Protein AF-A0AAE3E1E8-F1 (afdb_monomer)

Solvent-accessible surface area (backbone atoms only — not comparable to full-atom values): 17204 Å² total; per-residue (Å²): 138,84,84,81,84,81,85,80,81,81,78,79,80,76,77,74,82,72,79,79,76,82,52,74,70,37,79,68,49,65,27,24,33,32,46,54,45,32,27,48,72,88,32,52,44,76,57,40,25,47,95,86,40,50,26,32,50,57,69,62,36,44,70,52,18,24,39,62,46,75,43,76,93,69,34,34,39,29,36,21,80,78,54,67,52,54,89,85,62,72,58,83,75,81,75,45,57,70,52,63,83,67,50,52,26,26,38,66,83,65,45,41,24,37,43,43,36,81,49,75,67,44,27,58,86,90,45,47,27,30,47,49,63,69,50,17,40,38,77,53,90,81,33,84,33,39,91,76,63,19,6,71,55,39,14,24,66,51,74,40,79,89,79,31,32,40,38,35,40,67,58,75,68,50,94,36,41,34,69,57,42,52,51,46,47,53,63,40,62,57,98,72,85,56,94,41,48,43,37,38,66,78,46,76,42,84,23,72,102,50,28,29,43,36,35,30,41,27,44,42,95,89,47,68,28,40,43,46,31,45,29,25,56,47,24,29,70,29,53,40,52,58,47,39,42,70,74,67,33,41,45,98,77,48,30,60,43,49,46,43,100,87,76,18,74,41,71,41,97,83,38,54,32,39,35,33,30,52,57,72,64,92,86,60,95,68,90,56,91,69,77,42,37,34,33,34,34,68,70,56,62,48,75,44,78,101

Nearest PDB structures (foldseek):
  4id2-assembly1_A  TM=3.381E-01  e=1.144E+00  Bacteroides ovatus ATCC 8483
  3qc2-assembly2_B  TM=2.853E-01  e=6.890E-01  Bacteroides ovatus ATCC 8483
  3taw-assembly1_A  TM=2.625E-01  e=6.890E-01  Parabacteroides distasonis ATCC 8503
  3f7f-assembly1_A  TM=2.022E-01  e=9.662E-01  Saccharomyces cerevisiae

Secondary structure (DSSP, 8-state):
--------------------PPPTTSEEEEEE--SPEEEETTEEE-EEEETTEEEEEGGGGGGGTEEEEEEGGGTEEEEEE-SPPPTT---------S-SEEEEEE----EEEETTEEE--EESSS-EEEEHHHHT----TT-TTGGGT--TTSEEEEEETTTTEEEEEE-S--SS-HHHHHHHHHH---TT--TT--EEEEEEEEETTTEEEEEEEEEETTEEEEEEEEE-TTS-EEETHHHHHHTT-B-TTS-B-BS-TTTSEEE-TTSSEEEEEBPPPTT-----TTTTEEEEETTT--EEE-

Mean predicted aligned error: 9.76 Å

Foldseek 3Di:
DDDDDDDDPDPPPPPPPPPPDADFFAFDFFKWAALAFEAEANATFDWIDDPNFTKGFLVVCVQAQWDWDADPVLQEIFTERHDGHDPPDHDDDDRDDTGDTPATWTDDPHWYDQLQHTFDWTHGPNTTIGGLQLLAPLPDPPAPLVVVNGGVNQKHWDADPVSNYIYIYHDPASQDFQVRLLVCQCVDDDPPPDPFWHKHFPDWAQFPQQGIWTWIWTGHPVGTAIWIWRAGRNGDIGTLLSVCVSVVQADPVNHGQWPDPPPAWDQDPNSQKIKGFGDDPPPDPDPPPQFTIWIQGSRRRDIDRD

Structure (mmCIF, N/CA/C/O backbone):
data_AF-A0AAE3E1E8-F1
#
_entry.id   AF-A0AAE3E1E8-F1
#
loop_
_atom_site.group_PDB
_atom_site.id
_atom_site.type_symbol
_atom_site.label_atom_id
_atom_site.label_alt_id
_atom_site.label_comp_id
_atom_site.label_asym_id
_atom_site.label_entity_id
_atom_site.label_seq_id
_atom_site.pdbx_PDB_ins_code
_atom_site.Cartn_x
_atom_site.Cartn_y
_atom_site.Cartn_z
_atom_site.occupancy
_atom_site.B_iso_or_equiv
_atom_site.auth_seq_id
_atom_site.auth_comp_id
_atom_site.auth_asym_id
_atom_site.auth_atom_id
_atom_site.pdbx_PDB_model_num
ATOM 1 N N . MET A 1 1 ? 53.436 -3.669 66.842 1.00 37.88 1 MET A N 1
ATOM 2 C CA . MET A 1 1 ? 52.127 -3.312 66.250 1.00 37.88 1 MET A CA 1
ATOM 3 C C . MET A 1 1 ? 52.033 -3.969 64.881 1.00 37.88 1 MET A C 1
ATOM 5 O O . MET A 1 1 ? 52.872 -3.683 64.043 1.00 37.88 1 MET A O 1
ATOM 9 N N . LYS A 1 2 ? 51.113 -4.923 64.688 1.00 34.19 2 LYS A N 1
ATOM 10 C CA . LYS A 1 2 ? 50.897 -5.614 63.405 1.00 34.19 2 LYS A CA 1
ATOM 11 C C . LYS A 1 2 ? 49.623 -5.051 62.776 1.00 34.19 2 LYS A C 1
ATOM 13 O O . LYS A 1 2 ? 48.532 -5.331 63.266 1.00 34.19 2 LYS A O 1
ATOM 18 N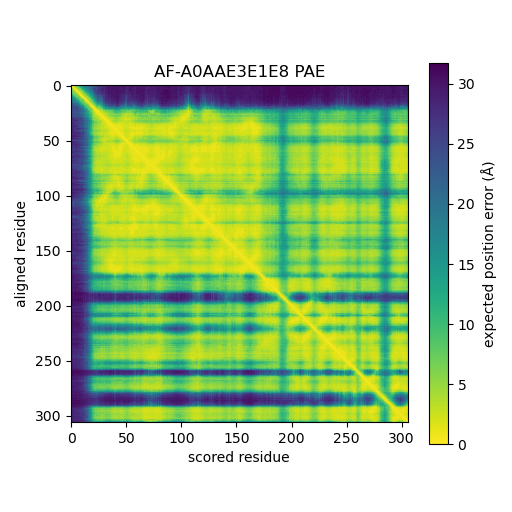 N . THR A 1 3 ? 49.770 -4.221 61.752 1.00 37.91 3 THR A N 1
ATOM 19 C CA . THR A 1 3 ? 48.653 -3.600 61.031 1.00 37.91 3 THR A CA 1
ATOM 20 C C . THR A 1 3 ? 48.016 -4.646 60.117 1.00 37.91 3 THR A C 1
ATOM 22 O O . THR A 1 3 ? 48.669 -5.158 59.211 1.00 37.91 3 THR A O 1
ATOM 25 N N . LYS A 1 4 ? 46.761 -5.017 60.390 1.00 38.38 4 LYS A N 1
ATOM 26 C CA . LYS A 1 4 ? 45.967 -5.908 59.535 1.00 38.38 4 LYS A CA 1
ATOM 27 C C . LYS A 1 4 ? 45.452 -5.099 58.341 1.00 38.38 4 LYS A C 1
ATOM 29 O O . LYS A 1 4 ? 44.733 -4.126 58.538 1.00 38.38 4 LYS A O 1
ATOM 34 N N . ILE A 1 5 ? 45.824 -5.500 57.128 1.00 45.28 5 ILE A N 1
ATOM 35 C CA . ILE A 1 5 ? 45.255 -4.970 55.885 1.00 45.28 5 ILE A CA 1
ATOM 36 C C . ILE A 1 5 ? 43.896 -5.647 55.682 1.00 45.28 5 ILE A C 1
ATOM 38 O O . ILE A 1 5 ? 43.815 -6.869 55.584 1.00 45.28 5 ILE A O 1
ATOM 42 N N . PHE A 1 6 ? 42.832 -4.847 55.679 1.00 39.03 6 PHE A N 1
ATOM 43 C CA . PHE A 1 6 ? 41.467 -5.272 55.383 1.00 39.03 6 PHE A CA 1
ATOM 44 C C . PHE A 1 6 ? 41.263 -5.135 53.868 1.00 39.03 6 PHE A C 1
ATOM 46 O O . PHE A 1 6 ? 41.284 -4.024 53.344 1.00 39.03 6 PHE A O 1
ATOM 53 N N . ILE A 1 7 ? 41.120 -6.252 53.152 1.00 42.66 7 ILE A N 1
ATOM 54 C CA . ILE A 1 7 ? 40.746 -6.249 51.732 1.00 42.66 7 ILE A CA 1
ATOM 55 C C . ILE A 1 7 ? 39.217 -6.220 51.677 1.00 42.66 7 ILE A C 1
ATOM 57 O O . ILE A 1 7 ? 38.562 -7.194 52.039 1.00 42.66 7 ILE A O 1
ATOM 61 N N . ILE A 1 8 ? 38.653 -5.090 51.255 1.00 47.19 8 ILE A N 1
ATOM 62 C CA . ILE A 1 8 ? 37.231 -4.961 50.929 1.00 47.19 8 ILE A CA 1
ATOM 63 C C . ILE A 1 8 ? 37.068 -5.405 49.473 1.00 47.19 8 ILE A C 1
ATOM 65 O O . ILE A 1 8 ? 37.535 -4.729 48.559 1.00 47.19 8 ILE A O 1
ATOM 69 N N . ILE A 1 9 ? 36.430 -6.556 49.257 1.00 50.56 9 ILE A N 1
ATOM 70 C CA . ILE A 1 9 ? 36.015 -7.014 47.927 1.00 50.56 9 ILE A CA 1
ATOM 71 C C . ILE A 1 9 ? 34.730 -6.257 47.575 1.00 50.56 9 ILE A C 1
ATOM 73 O O . ILE A 1 9 ? 33.653 -6.571 48.079 1.00 50.56 9 ILE A O 1
ATOM 77 N N . ILE A 1 10 ? 34.851 -5.229 46.734 1.00 51.03 10 ILE A N 1
ATOM 78 C CA . ILE A 1 10 ? 33.709 -4.574 46.088 1.00 51.03 10 ILE A CA 1
ATOM 79 C C . ILE A 1 10 ? 33.200 -5.530 45.005 1.00 51.03 10 ILE A C 1
ATOM 81 O O . ILE A 1 10 ? 33.799 -5.673 43.942 1.00 51.03 10 ILE A O 1
ATOM 85 N N . SER A 1 11 ? 32.107 -6.227 45.307 1.00 50.66 11 SER A N 1
ATOM 86 C CA . SER A 1 11 ? 31.339 -7.004 44.336 1.00 50.66 11 SER A CA 1
ATOM 87 C C . SER A 1 11 ? 30.543 -6.041 43.453 1.00 50.66 11 SER A C 1
ATOM 89 O O . SER A 1 11 ? 29.457 -5.606 43.834 1.00 50.66 11 SER A O 1
ATOM 91 N N . CYS A 1 12 ? 31.075 -5.697 42.278 1.00 47.41 12 CYS A N 1
ATOM 92 C CA . CYS A 1 12 ? 30.319 -5.016 41.228 1.00 47.41 12 CYS A CA 1
ATOM 93 C C . CYS A 1 12 ? 29.190 -5.935 40.731 1.00 47.41 12 CYS A C 1
ATOM 95 O O . CYS A 1 12 ? 29.427 -6.853 39.949 1.00 47.41 12 CYS A O 1
ATOM 97 N N . PHE A 1 13 ? 27.958 -5.682 41.177 1.00 47.47 13 PHE A N 1
ATOM 98 C CA . PHE A 1 13 ? 26.750 -6.179 40.519 1.00 47.47 13 PHE A CA 1
ATOM 99 C C . PHE A 1 13 ? 26.631 -5.468 39.165 1.00 47.47 13 PHE A C 1
ATOM 101 O O . PHE A 1 13 ? 26.032 -4.400 39.051 1.00 47.47 13 PHE A O 1
ATOM 108 N N . CYS A 1 14 ? 27.247 -6.034 38.129 1.00 45.81 14 CYS A N 1
ATOM 109 C CA . CYS A 1 14 ? 26.921 -5.675 36.758 1.00 45.81 14 CYS A CA 1
ATOM 110 C C . CYS A 1 14 ? 25.501 -6.187 36.498 1.00 45.81 14 CYS A C 1
ATOM 112 O O . CYS A 1 14 ? 25.306 -7.377 36.259 1.00 45.81 14 CYS A O 1
ATOM 114 N N . ILE A 1 15 ? 24.504 -5.307 36.583 1.00 53.44 15 ILE A N 1
ATOM 115 C CA . ILE A 1 15 ? 23.173 -5.580 36.041 1.00 53.44 15 ILE A CA 1
ATOM 116 C C . ILE A 1 15 ? 23.354 -5.553 34.526 1.00 53.44 15 ILE A C 1
ATOM 118 O O . ILE A 1 15 ? 23.463 -4.492 33.913 1.00 53.44 15 ILE A O 1
ATOM 122 N N . TRP A 1 16 ? 23.505 -6.733 33.932 1.00 44.19 16 TRP A N 1
ATOM 123 C CA . TRP A 1 16 ? 23.464 -6.878 32.488 1.00 44.19 16 TRP A CA 1
ATOM 124 C C . TRP A 1 16 ? 22.021 -6.579 32.090 1.00 44.19 16 TRP A C 1
ATOM 126 O O . TRP A 1 16 ? 21.126 -7.372 32.374 1.00 44.19 16 TRP A O 1
ATOM 136 N N . ASN A 1 17 ? 21.786 -5.414 31.486 1.00 49.12 17 ASN A N 1
ATOM 137 C CA . ASN A 1 17 ? 20.554 -5.165 30.749 1.00 49.12 17 ASN A CA 1
ATOM 138 C C . ASN A 1 17 ? 20.557 -6.118 29.551 1.00 49.12 17 ASN A C 1
ATOM 140 O O . ASN A 1 17 ? 21.064 -5.788 28.481 1.00 49.12 17 ASN A O 1
ATOM 144 N N . LEU A 1 18 ? 20.064 -7.337 29.755 1.00 47.94 18 LEU A N 1
ATOM 145 C CA . LEU A 1 18 ? 19.651 -8.185 28.653 1.00 47.94 18 LEU A CA 1
ATOM 146 C C . LEU A 1 18 ? 18.400 -7.519 28.088 1.00 47.94 18 LEU A C 1
ATOM 148 O O . LEU A 1 18 ? 17.345 -7.555 28.715 1.00 47.94 18 LEU A O 1
ATOM 152 N N . ALA A 1 19 ? 18.543 -6.850 26.946 1.00 54.78 19 ALA A N 1
ATOM 153 C CA . ALA A 1 19 ? 17.393 -6.465 26.149 1.00 54.78 19 ALA A CA 1
ATOM 154 C C . ALA A 1 19 ? 16.652 -7.760 25.795 1.00 54.78 19 ALA A C 1
ATOM 156 O O . ALA A 1 19 ? 17.154 -8.584 25.030 1.00 54.78 19 ALA A O 1
ATOM 157 N N . VAL A 1 20 ? 15.509 -7.983 26.439 1.00 55.66 20 VAL A N 1
ATOM 158 C CA . VAL A 1 20 ? 14.580 -9.032 26.036 1.00 55.66 20 VAL A CA 1
ATOM 159 C C . VAL A 1 20 ? 13.900 -8.495 24.788 1.00 55.66 20 VAL A C 1
ATOM 161 O O . VAL A 1 20 ? 13.120 -7.552 24.865 1.00 55.66 20 VAL A O 1
ATOM 164 N N . TYR A 1 21 ? 14.278 -9.039 23.636 1.00 66.56 21 TYR A N 1
ATOM 165 C CA . TYR A 1 21 ? 13.569 -8.780 22.393 1.00 66.56 21 TYR A CA 1
ATOM 166 C C . TYR A 1 21 ? 12.251 -9.552 22.437 1.00 66.56 21 TYR A C 1
ATOM 168 O O . TYR A 1 21 ? 12.250 -10.740 22.770 1.00 66.56 21 TYR A O 1
ATOM 176 N N . ALA A 1 22 ? 11.149 -8.864 22.154 1.00 75.62 22 ALA A N 1
ATOM 177 C CA . ALA A 1 22 ? 9.850 -9.500 22.019 1.00 75.62 22 ALA A CA 1
ATOM 178 C C . ALA A 1 22 ? 9.839 -10.374 20.755 1.00 75.62 22 ALA A C 1
ATOM 180 O O . ALA A 1 22 ? 10.456 -10.030 19.742 1.00 75.62 22 ALA A O 1
ATOM 181 N N . ASN A 1 23 ? 9.206 -11.539 20.840 1.00 83.12 23 ASN A N 1
ATOM 182 C CA . ASN A 1 23 ? 9.063 -12.455 19.716 1.00 83.12 23 ASN A CA 1
ATOM 183 C C . ASN A 1 23 ? 7.772 -12.155 18.956 1.00 83.12 23 ASN A C 1
ATOM 185 O O . ASN A 1 23 ? 6.805 -11.653 19.523 1.00 83.12 23 ASN A O 1
ATOM 189 N N . ASN A 1 24 ? 7.727 -12.549 17.683 1.00 81.75 24 ASN A N 1
ATOM 190 C CA . ASN A 1 24 ? 6.497 -12.489 16.896 1.00 81.75 24 ASN A CA 1
ATOM 191 C C . ASN A 1 24 ? 5.343 -13.179 17.639 1.00 81.75 24 ASN A C 1
ATOM 193 O O . ASN A 1 24 ? 5.467 -14.330 18.065 1.00 81.75 24 ASN A O 1
ATOM 197 N N . GLY A 1 25 ? 4.213 -12.483 17.745 1.00 80.81 25 GLY A N 1
ATOM 198 C CA . GLY A 1 25 ? 3.021 -12.948 18.450 1.00 80.81 25 GLY A CA 1
ATOM 199 C C . GLY A 1 25 ? 2.965 -12.592 19.937 1.00 80.81 25 GLY A C 1
ATOM 200 O O . GLY A 1 25 ? 1.926 -12.833 20.553 1.00 80.81 25 GLY A O 1
ATOM 201 N N . ASP A 1 26 ? 4.013 -12.001 20.516 1.00 88.50 26 ASP A N 1
ATOM 202 C CA . ASP A 1 26 ? 3.938 -11.428 21.863 1.00 88.50 26 ASP A CA 1
ATOM 203 C C . ASP A 1 26 ? 3.002 -10.213 21.862 1.00 88.50 26 ASP A C 1
ATOM 205 O O . ASP A 1 26 ? 2.939 -9.469 20.885 1.00 88.50 26 ASP A O 1
ATOM 209 N N . ILE A 1 27 ? 2.255 -10.009 22.953 1.00 88.81 27 ILE A N 1
ATOM 210 C CA . ILE A 1 27 ? 1.402 -8.821 23.105 1.00 88.81 27 ILE A CA 1
ATOM 211 C C . ILE A 1 27 ? 2.297 -7.581 23.123 1.00 88.81 27 ILE A C 1
ATOM 213 O O . ILE A 1 27 ? 3.182 -7.479 23.974 1.00 88.81 27 ILE A O 1
ATOM 217 N N . SER A 1 28 ? 2.018 -6.643 22.220 1.00 88.88 28 SER A N 1
ATOM 218 C CA . SER A 1 28 ? 2.732 -5.371 22.120 1.00 88.88 28 SER A CA 1
ATOM 219 C C . SER A 1 28 ? 1.977 -4.265 22.861 1.00 88.88 28 SER A C 1
ATOM 221 O O . SER A 1 28 ? 2.502 -3.684 23.811 1.00 88.88 28 SER A O 1
ATOM 223 N N . SER A 1 29 ? 0.702 -4.038 22.517 1.00 89.12 29 SER A N 1
ATOM 224 C CA . SER A 1 29 ? -0.127 -2.974 23.104 1.00 89.12 29 SER A CA 1
ATOM 225 C C . SER A 1 29 ? -1.583 -3.396 23.352 1.00 89.12 29 SER A C 1
ATOM 227 O O . SER A 1 29 ? -2.023 -4.477 22.961 1.00 89.12 29 SER A O 1
ATOM 229 N N . THR A 1 30 ? -2.352 -2.551 24.048 1.00 89.12 30 THR A N 1
ATOM 230 C CA . THR A 1 30 ? -3.793 -2.757 24.301 1.00 89.12 30 THR A CA 1
ATOM 231 C C . THR A 1 30 ? -4.623 -1.838 23.413 1.00 89.12 30 THR A C 1
ATOM 233 O O . THR A 1 30 ? -4.365 -0.638 23.364 1.00 89.12 30 THR A O 1
ATOM 236 N N . LEU A 1 31 ? -5.644 -2.390 22.761 1.00 88.69 31 LEU A N 1
ATOM 237 C CA . LEU A 1 31 ? -6.632 -1.634 21.996 1.00 88.69 31 LEU A CA 1
ATOM 238 C C . LEU A 1 31 ? -7.846 -1.313 22.853 1.00 88.69 31 LEU A C 1
ATOM 240 O O . LEU A 1 31 ? -8.309 -2.144 23.641 1.00 88.69 31 LEU A O 1
ATOM 244 N N . TYR A 1 32 ? -8.403 -0.128 22.642 1.00 89.06 32 TYR A N 1
ATOM 245 C CA . TYR A 1 32 ? -9.565 0.366 23.363 1.00 89.06 32 TYR A CA 1
ATOM 246 C C . TYR A 1 32 ? -10.737 0.628 22.424 1.00 89.06 32 TYR A C 1
ATOM 248 O O . TYR A 1 32 ? -10.555 1.010 21.263 1.00 89.06 32 TYR A O 1
ATOM 256 N N . ASN A 1 33 ? -11.951 0.462 22.950 1.00 86.00 33 ASN A N 1
ATOM 257 C CA . ASN A 1 33 ? -13.142 0.915 22.245 1.00 86.00 33 ASN A CA 1
ATOM 258 C C . ASN A 1 33 ? -13.131 2.443 22.152 1.00 86.00 33 ASN A C 1
ATOM 260 O O . ASN A 1 33 ? -12.655 3.145 23.054 1.00 86.00 33 ASN A O 1
ATOM 264 N N . THR A 1 34 ? -13.698 2.948 21.066 1.00 89.88 34 THR A N 1
ATOM 265 C CA . THR A 1 34 ? -13.850 4.377 20.819 1.00 89.88 34 THR A CA 1
ATOM 266 C C . THR A 1 34 ? -15.322 4.740 20.698 1.00 89.88 34 THR A C 1
ATOM 268 O O . THR A 1 34 ? -16.154 3.919 20.312 1.00 89.88 34 THR A O 1
ATOM 271 N N . ASP A 1 35 ? -15.643 5.985 21.025 1.00 92.12 35 ASP A N 1
ATOM 272 C CA . ASP A 1 35 ? -16.914 6.604 20.663 1.00 92.12 35 ASP A CA 1
ATOM 273 C C . ASP A 1 35 ? -16.841 7.334 19.315 1.00 92.12 35 ASP A C 1
ATOM 275 O O . ASP A 1 35 ? -17.845 7.899 18.893 1.00 92.12 35 ASP A O 1
ATOM 279 N N . ILE A 1 36 ? -15.687 7.335 18.641 1.00 94.50 36 ILE A N 1
ATOM 280 C CA . ILE A 1 36 ? -15.491 7.951 17.325 1.00 94.50 36 ILE A CA 1
ATOM 281 C C . ILE A 1 36 ? -16.008 7.007 16.236 1.00 9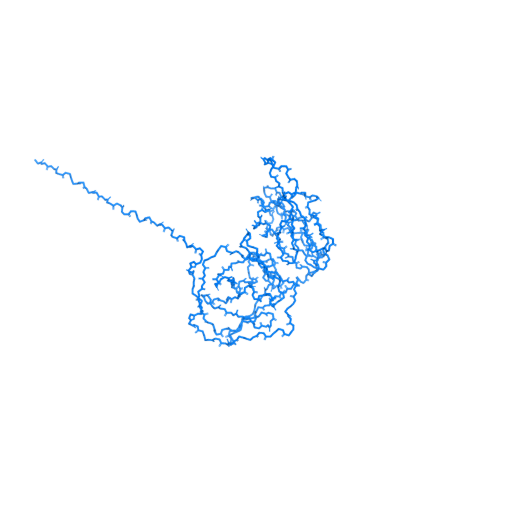4.50 36 ILE A C 1
ATOM 283 O O . ILE A 1 36 ? -15.647 5.832 16.209 1.00 94.50 36 ILE A O 1
ATOM 287 N N . ILE A 1 37 ? -16.820 7.527 15.313 1.00 96.19 37 ILE A N 1
ATOM 288 C CA . ILE A 1 37 ? -17.174 6.810 14.080 1.00 96.19 37 ILE A CA 1
ATOM 289 C C . ILE A 1 37 ? -16.184 7.197 12.986 1.00 96.19 37 ILE A C 1
ATOM 291 O O . ILE A 1 37 ? -16.009 8.385 12.708 1.00 96.19 37 ILE A O 1
ATOM 295 N N . THR A 1 38 ? -15.582 6.205 12.336 1.00 96.62 38 THR A N 1
ATOM 296 C CA . THR A 1 38 ? -14.664 6.430 11.218 1.00 96.62 38 THR A CA 1
ATOM 297 C C . THR A 1 38 ? -15.365 6.151 9.892 1.00 96.62 38 THR A C 1
ATOM 299 O O . THR A 1 38 ? -16.027 5.128 9.724 1.00 96.62 38 THR A O 1
ATOM 302 N N . TYR A 1 39 ? -15.210 7.060 8.935 1.00 97.81 39 TYR A N 1
ATOM 303 C CA . TYR A 1 39 ? -15.623 6.886 7.548 1.00 97.81 39 TYR A CA 1
ATOM 304 C C . TYR A 1 39 ? -14.390 6.865 6.653 1.00 97.81 39 TYR A C 1
ATOM 306 O O . TYR A 1 39 ? -13.473 7.659 6.844 1.00 97.81 39 TYR A O 1
ATOM 314 N N . PHE A 1 40 ? -14.396 5.986 5.661 1.00 97.88 40 PHE A N 1
ATOM 315 C CA . PHE A 1 40 ? -13.421 5.927 4.585 1.00 97.88 40 PHE A CA 1
ATOM 316 C C . PHE A 1 40 ? -14.177 6.047 3.261 1.00 97.88 40 PHE A C 1
ATOM 318 O O . PHE A 1 40 ? -15.118 5.290 3.014 1.00 97.88 40 PHE A O 1
ATOM 325 N N . ASP A 1 41 ? -13.834 7.043 2.445 1.00 96.50 41 ASP A N 1
ATOM 326 C CA . ASP A 1 41 ? -14.519 7.360 1.180 1.00 96.50 41 ASP A CA 1
ATOM 327 C C . ASP A 1 41 ? -16.053 7.460 1.333 1.00 96.50 41 ASP A C 1
ATOM 329 O O . ASP A 1 41 ? -16.839 6.990 0.511 1.00 96.50 41 ASP A O 1
ATOM 333 N N . GLY A 1 42 ? -16.502 8.061 2.440 1.00 96.19 42 GLY A N 1
ATOM 334 C CA . GLY A 1 42 ? -17.923 8.278 2.735 1.00 96.19 42 GLY A CA 1
ATOM 335 C C . GLY A 1 42 ? -18.698 7.043 3.219 1.00 96.19 42 GLY A C 1
ATOM 336 O O . GLY A 1 42 ? -19.900 7.151 3.470 1.00 96.19 42 GLY A O 1
ATOM 337 N N . LYS A 1 43 ? -18.050 5.886 3.398 1.00 97.75 43 LYS A N 1
ATOM 338 C CA . LYS A 1 43 ? -18.644 4.662 3.971 1.00 97.75 43 LYS A CA 1
ATOM 339 C C . LYS A 1 43 ? -18.007 4.353 5.331 1.00 97.75 43 LYS A C 1
ATOM 341 O O . LYS A 1 43 ? -16.836 4.647 5.531 1.00 97.75 43 LYS A O 1
ATOM 346 N N . GLN A 1 44 ? -18.759 3.805 6.290 1.00 98.06 44 GLN A N 1
ATOM 347 C CA . GLN A 1 44 ? -18.203 3.542 7.627 1.00 98.06 44 GLN A CA 1
ATOM 348 C C . GLN A 1 44 ? -17.160 2.428 7.593 1.00 98.06 44 GLN A C 1
ATOM 350 O O . GLN A 1 44 ? -17.454 1.363 7.072 1.00 98.06 44 GLN A O 1
ATOM 355 N N . ILE A 1 45 ? -16.013 2.629 8.233 1.00 97.19 45 ILE A N 1
ATOM 356 C CA . ILE A 1 45 ? -14.980 1.606 8.427 1.00 97.19 45 ILE A CA 1
ATOM 357 C C . ILE A 1 45 ? -14.792 1.342 9.921 1.00 97.19 45 ILE A C 1
ATOM 359 O O . ILE A 1 45 ? -14.921 2.255 10.740 1.00 97.19 45 ILE A O 1
ATOM 363 N N . GLU A 1 46 ? -14.501 0.094 10.285 1.00 92.62 46 GLU A N 1
ATOM 364 C CA . GLU A 1 46 ? -14.235 -0.252 11.679 1.00 92.62 46 GLU A CA 1
ATOM 365 C C . GLU A 1 46 ? -12.963 0.458 12.158 1.00 92.62 46 GLU A C 1
ATOM 367 O O . GLU A 1 46 ? -11.913 0.388 11.515 1.00 92.62 46 GLU A O 1
ATOM 372 N N . GLY A 1 47 ? -13.079 1.172 13.279 1.00 90.06 47 GLY A N 1
ATOM 373 C CA . GLY A 1 47 ? -11.990 1.927 13.883 1.00 90.06 47 GLY A CA 1
ATOM 374 C C . GLY A 1 47 ? -11.694 1.445 15.298 1.00 90.06 47 GLY A C 1
ATOM 375 O O . GLY A 1 47 ? -12.611 1.238 16.093 1.00 90.06 47 GLY A O 1
ATOM 376 N N . TYR A 1 48 ? -10.414 1.333 15.641 1.00 87.44 48 TYR A N 1
ATOM 377 C CA . TYR A 1 48 ? -9.953 0.977 16.988 1.00 87.44 48 TYR A CA 1
ATOM 378 C C . TYR A 1 48 ? -9.139 2.120 17.589 1.00 87.44 48 TYR A C 1
ATOM 380 O O . TYR A 1 48 ? -8.427 2.807 16.864 1.00 87.44 48 TYR A O 1
ATOM 388 N N . SER A 1 49 ? -9.198 2.328 18.905 1.00 89.62 49 SER A N 1
ATOM 389 C CA . SER A 1 49 ?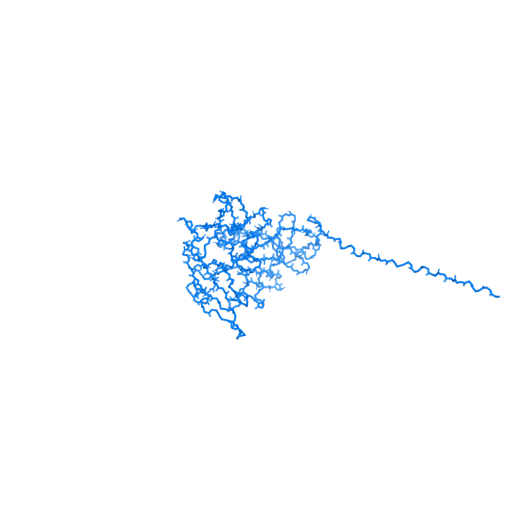 -8.336 3.317 19.558 1.00 89.62 49 SER A CA 1
ATOM 390 C C . SER A 1 49 ? -7.058 2.663 20.080 1.00 89.62 49 SER A C 1
ATOM 392 O O . SER A 1 49 ? -7.122 1.726 20.880 1.00 89.62 49 SER A O 1
ATOM 394 N N . LEU A 1 50 ? -5.903 3.182 19.668 1.00 89.00 50 LEU A N 1
ATOM 395 C CA . LEU A 1 50 ? -4.590 2.830 20.209 1.00 89.00 50 LEU A CA 1
ATOM 396 C C . LEU A 1 50 ? -3.890 4.104 20.681 1.00 89.00 50 LEU A C 1
ATOM 398 O O . LEU A 1 50 ? -3.552 4.968 19.874 1.00 89.00 50 LEU A O 1
ATOM 402 N N . ASP A 1 51 ? -3.705 4.246 21.993 1.00 83.44 51 ASP A N 1
ATOM 403 C CA . ASP A 1 51 ? -3.120 5.446 22.613 1.00 83.44 51 ASP A CA 1
ATOM 404 C C . ASP A 1 51 ? -3.780 6.765 22.164 1.00 83.44 51 ASP A C 1
ATOM 406 O O . ASP A 1 51 ? -3.126 7.792 21.990 1.00 83.44 51 ASP A O 1
ATOM 410 N N . GLY A 1 52 ? -5.100 6.738 21.951 1.00 82.75 52 GLY A N 1
ATOM 411 C CA . GLY A 1 52 ? -5.870 7.900 21.503 1.00 82.75 52 GLY A CA 1
ATOM 412 C C . GLY A 1 52 ? -5.778 8.200 20.003 1.00 82.75 52 GLY A C 1
ATOM 413 O O . GLY A 1 52 ? -6.383 9.175 19.567 1.00 82.75 52 GLY A O 1
ATOM 414 N N . ARG A 1 53 ? -5.078 7.372 19.221 1.00 87.88 53 ARG A N 1
ATOM 415 C CA . ARG A 1 53 ? -5.044 7.426 17.751 1.00 87.88 53 ARG A CA 1
ATOM 416 C C . ARG A 1 53 ? -6.025 6.421 17.157 1.00 87.88 53 ARG A C 1
ATOM 418 O O . ARG A 1 53 ? -6.222 5.346 17.735 1.00 87.88 53 ARG A O 1
ATOM 425 N N . MET A 1 54 ? -6.640 6.762 16.028 1.00 93.31 54 MET A N 1
ATOM 426 C CA . MET A 1 54 ? -7.617 5.899 15.372 1.00 93.31 54 MET A CA 1
ATOM 427 C C . MET A 1 54 ? -6.935 4.961 14.384 1.00 93.31 54 MET A C 1
ATOM 429 O O . MET A 1 54 ? -6.342 5.380 13.401 1.00 93.31 54 MET A O 1
ATOM 433 N N . MET A 1 55 ? -7.046 3.663 14.628 1.00 93.75 55 MET A N 1
ATOM 434 C CA . MET A 1 55 ? -6.513 2.611 13.773 1.00 93.75 55 MET A CA 1
ATOM 435 C C . MET A 1 55 ? -7.602 2.087 12.837 1.00 93.75 55 MET A C 1
ATOM 437 O O . MET A 1 55 ? -8.724 1.857 13.288 1.00 93.75 55 MET A O 1
ATOM 441 N N . ILE A 1 56 ? -7.260 1.824 11.577 1.00 96.25 56 ILE A N 1
ATOM 442 C CA . ILE A 1 56 ? -8.107 1.097 10.615 1.00 96.25 56 ILE A CA 1
ATOM 443 C C . ILE A 1 56 ? -7.373 -0.138 10.102 1.00 96.25 56 ILE A C 1
ATOM 445 O O . ILE A 1 56 ? -6.145 -0.133 9.997 1.00 96.25 56 ILE A O 1
ATOM 449 N N . CYS A 1 57 ? -8.112 -1.198 9.776 1.00 96.75 57 CYS A N 1
ATOM 450 C CA . CYS A 1 57 ? -7.520 -2.409 9.216 1.00 96.75 57 CYS A CA 1
ATOM 451 C C . CYS A 1 57 ? -7.247 -2.240 7.720 1.00 96.75 57 CYS A C 1
ATOM 453 O O . CYS A 1 57 ? -8.144 -1.926 6.938 1.00 96.75 57 CYS A O 1
ATOM 455 N N . LEU A 1 58 ? -5.997 -2.470 7.323 1.00 98.25 58 LEU A N 1
ATOM 456 C CA . LEU A 1 58 ? -5.553 -2.307 5.943 1.00 98.25 58 LEU A CA 1
ATOM 457 C C . LEU A 1 58 ? -6.222 -3.319 5.008 1.00 98.25 58 LEU A C 1
ATOM 459 O O . LEU A 1 58 ? -6.536 -2.994 3.866 1.00 98.25 58 LEU A O 1
ATOM 463 N N . GLU A 1 59 ? -6.501 -4.528 5.489 1.00 98.06 59 GLU A N 1
ATOM 464 C CA . GLU A 1 59 ? -7.172 -5.561 4.706 1.00 98.06 59 GLU A CA 1
ATOM 465 C C . GLU A 1 59 ? -8.641 -5.233 4.403 1.00 98.06 59 GLU A C 1
ATOM 467 O O . GLU A 1 59 ? -9.164 -5.686 3.382 1.00 98.06 59 GLU A O 1
ATOM 472 N N . ASP A 1 60 ? -9.301 -4.417 5.235 1.00 97.88 60 ASP A N 1
ATOM 473 C CA . ASP A 1 60 ? -10.680 -3.978 4.976 1.00 97.88 60 ASP A CA 1
ATOM 474 C C . ASP A 1 60 ? -10.770 -3.016 3.791 1.00 97.88 60 ASP A C 1
ATOM 476 O O . ASP A 1 60 ? -11.814 -2.974 3.132 1.00 97.88 60 ASP A O 1
ATOM 480 N N . LEU A 1 61 ? -9.673 -2.323 3.451 1.00 98.00 61 LEU A N 1
ATOM 481 C CA . LEU A 1 61 ? -9.599 -1.407 2.307 1.00 98.00 61 LEU A CA 1
ATOM 482 C C . LEU A 1 61 ? -9.900 -2.098 0.973 1.00 98.00 61 LEU A C 1
ATOM 484 O O . LEU A 1 61 ? -10.301 -1.432 0.020 1.00 98.00 61 LEU A O 1
ATOM 488 N N . LYS A 1 62 ? -9.836 -3.436 0.919 1.00 96.81 62 LYS A N 1
ATOM 489 C CA . LYS A 1 62 ? -10.290 -4.221 -0.235 1.00 96.81 62 LYS A CA 1
ATOM 490 C C . LYS A 1 62 ? -11.725 -3.890 -0.663 1.00 96.81 62 LYS A C 1
ATOM 492 O O . LYS A 1 62 ? -12.041 -3.929 -1.848 1.00 96.81 62 LYS A O 1
ATOM 497 N N . ASN A 1 63 ? -12.592 -3.542 0.287 1.00 97.06 63 ASN A N 1
ATOM 498 C CA . ASN A 1 63 ? -13.980 -3.161 0.006 1.00 97.06 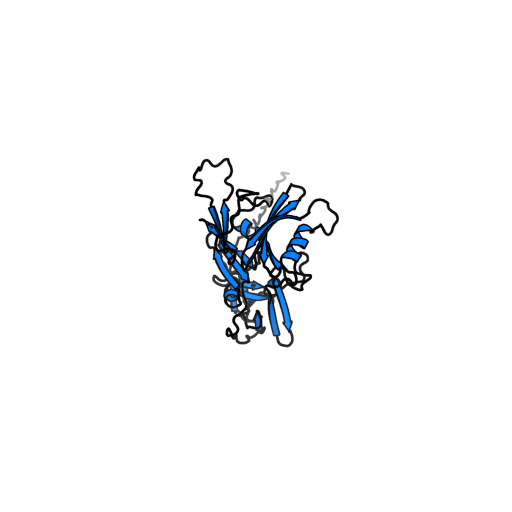63 ASN A CA 1
ATOM 499 C C . ASN A 1 63 ? -14.143 -1.675 -0.375 1.00 97.06 63 ASN A C 1
ATOM 501 O O . ASN A 1 63 ? -15.243 -1.255 -0.720 1.00 97.06 63 ASN A O 1
ATOM 505 N N . TYR A 1 64 ? -13.062 -0.889 -0.340 1.00 97.19 64 TYR A N 1
ATOM 506 C CA . TYR A 1 64 ? -13.032 0.562 -0.579 1.00 97.19 64 TYR A CA 1
ATOM 507 C C . TYR A 1 64 ? -12.270 0.925 -1.867 1.00 97.19 64 TYR A C 1
ATOM 509 O O . TYR A 1 64 ? -11.737 2.025 -2.011 1.00 97.19 64 TYR A O 1
ATOM 517 N N . GLY A 1 65 ? -12.204 -0.008 -2.822 1.00 94.38 65 GLY A N 1
ATOM 518 C CA . GLY A 1 65 ? -11.541 0.213 -4.112 1.00 94.38 65 GLY A CA 1
ATOM 519 C C . GLY A 1 65 ? -10.015 0.082 -4.062 1.00 94.38 65 GLY A C 1
ATOM 520 O O . GLY A 1 65 ? -9.314 0.729 -4.839 1.00 94.38 65 GLY A O 1
ATOM 521 N N . TYR A 1 66 ? -9.502 -0.724 -3.127 1.00 96.12 66 TYR A N 1
ATOM 522 C CA . TYR A 1 66 ? -8.095 -1.113 -3.095 1.00 96.12 66 TYR A CA 1
ATOM 523 C C . TYR A 1 66 ? -7.921 -2.573 -3.508 1.00 96.12 66 TYR A C 1
ATOM 525 O O . TYR A 1 66 ? -8.654 -3.460 -3.065 1.00 96.12 66 TYR A O 1
ATOM 533 N N . THR A 1 67 ? -6.851 -2.850 -4.242 1.00 95.50 67 THR A N 1
ATOM 534 C CA . THR A 1 67 ? -6.266 -4.185 -4.299 1.00 95.50 67 THR A CA 1
ATOM 535 C C . THR A 1 67 ? -5.426 -4.407 -3.041 1.00 95.50 67 THR A C 1
ATOM 537 O O . THR A 1 67 ? -4.495 -3.655 -2.756 1.00 95.50 67 THR A O 1
ATOM 540 N N . VAL A 1 68 ? -5.772 -5.449 -2.281 1.00 97.62 68 VAL A N 1
ATOM 541 C CA . VAL A 1 68 ? -5.070 -5.886 -1.066 1.00 97.62 68 VAL A CA 1
ATOM 542 C C . VAL A 1 68 ? -4.531 -7.287 -1.308 1.00 97.62 68 VAL A C 1
ATOM 544 O O . VAL A 1 68 ? -5.312 -8.236 -1.442 1.00 97.62 68 VAL A O 1
ATOM 547 N N . GLU A 1 69 ? -3.210 -7.426 -1.329 1.00 97.25 69 GLU A N 1
ATOM 548 C CA . GLU A 1 69 ? -2.541 -8.706 -1.551 1.00 97.25 69 GLU A CA 1
ATOM 549 C C . GLU A 1 69 ? -1.381 -8.917 -0.578 1.00 97.25 69 GLU A C 1
ATOM 551 O O . GLU A 1 69 ? -0.643 -7.996 -0.238 1.00 97.25 69 GLU A O 1
ATOM 556 N N . TYR A 1 70 ? -1.225 -10.156 -0.119 1.00 96.50 70 TYR A N 1
ATOM 557 C CA . TYR A 1 70 ? -0.207 -10.546 0.846 1.00 96.50 70 TYR A CA 1
ATOM 558 C C . TYR A 1 70 ? 0.784 -11.527 0.209 1.00 96.50 70 TYR A C 1
ATOM 560 O O . TYR A 1 70 ? 0.375 -12.570 -0.306 1.00 96.50 70 TYR A O 1
ATOM 568 N N . ASP A 1 71 ? 2.079 -11.210 0.276 1.00 94.56 71 ASP A N 1
ATOM 569 C CA . ASP A 1 71 ? 3.166 -12.088 -0.160 1.00 94.56 71 ASP A CA 1
ATOM 570 C C . ASP A 1 71 ? 3.887 -12.689 1.049 1.00 94.56 71 ASP A C 1
ATOM 572 O O . ASP A 1 71 ? 4.638 -12.016 1.764 1.00 94.56 71 ASP A O 1
ATOM 576 N N . ASP A 1 72 ? 3.683 -13.990 1.253 1.00 94.19 72 ASP A N 1
ATOM 577 C CA . ASP A 1 72 ? 4.274 -14.704 2.381 1.00 94.19 72 ASP A CA 1
ATOM 578 C C . ASP A 1 72 ? 5.787 -14.905 2.252 1.00 94.19 72 ASP A C 1
ATOM 580 O O . ASP A 1 72 ? 6.488 -14.959 3.262 1.00 94.19 72 ASP A O 1
ATOM 584 N N . SER A 1 73 ? 6.324 -14.942 1.029 1.00 91.69 73 SER A N 1
ATOM 585 C CA . SER A 1 73 ? 7.754 -15.178 0.797 1.00 91.69 73 SER A CA 1
ATOM 586 C C . SER A 1 73 ? 8.637 -14.048 1.331 1.00 91.69 73 SER A C 1
ATOM 588 O O . SER A 1 73 ? 9.781 -14.282 1.724 1.00 91.69 73 SER A O 1
ATOM 590 N N . ILE A 1 74 ? 8.085 -12.835 1.382 1.00 92.88 74 ILE A N 1
ATOM 591 C CA . ILE A 1 74 ? 8.734 -11.629 1.905 1.00 92.88 74 ILE A CA 1
ATOM 592 C C . ILE A 1 74 ? 7.984 -11.024 3.094 1.00 92.88 74 ILE A C 1
ATOM 594 O O . ILE A 1 74 ? 8.316 -9.913 3.515 1.00 92.88 74 ILE A O 1
ATOM 598 N N . ARG A 1 75 ? 6.978 -11.732 3.625 1.00 94.94 75 ARG A N 1
ATOM 599 C CA . ARG A 1 75 ? 6.189 -11.330 4.797 1.00 94.94 75 ARG A CA 1
ATOM 600 C C . ARG A 1 75 ? 5.644 -9.904 4.663 1.00 94.94 75 ARG A C 1
ATOM 602 O O . ARG A 1 75 ? 5.927 -9.045 5.494 1.00 94.94 75 ARG A O 1
ATOM 609 N N . THR A 1 76 ? 4.953 -9.599 3.564 1.00 95.75 76 THR A N 1
ATOM 610 C CA . THR A 1 76 ? 4.549 -8.214 3.252 1.00 95.75 76 THR A CA 1
ATOM 611 C C . THR A 1 76 ? 3.132 -8.116 2.695 1.00 95.75 76 THR A C 1
ATOM 613 O O . THR A 1 76 ? 2.762 -8.863 1.794 1.00 95.75 76 THR A O 1
ATOM 616 N N . LEU A 1 77 ? 2.357 -7.167 3.221 1.00 97.44 77 LEU A N 1
ATOM 617 C CA . LEU A 1 77 ? 1.042 -6.765 2.728 1.00 97.44 77 LEU A CA 1
ATOM 618 C C . LEU A 1 77 ? 1.177 -5.548 1.797 1.00 97.44 77 LEU A C 1
ATOM 620 O O . LEU A 1 77 ? 1.752 -4.528 2.179 1.00 97.44 77 LEU A O 1
ATOM 624 N N . PHE A 1 78 ? 0.619 -5.636 0.596 1.00 96.81 78 PHE A N 1
ATOM 625 C CA . PHE A 1 78 ? 0.533 -4.540 -0.366 1.00 96.81 78 PHE A CA 1
ATOM 626 C C . PHE A 1 78 ? -0.919 -4.096 -0.511 1.00 96.81 78 PHE A C 1
ATOM 628 O O . PHE A 1 78 ? -1.811 -4.921 -0.716 1.00 96.81 78 PHE A O 1
ATOM 635 N N . VAL A 1 79 ? -1.152 -2.791 -0.396 1.00 97.50 79 VAL A N 1
ATOM 636 C CA . VAL A 1 79 ? -2.482 -2.179 -0.439 1.00 97.50 79 VAL A CA 1
ATOM 637 C C . VAL A 1 79 ? -2.458 -1.005 -1.405 1.00 97.50 79 VAL A C 1
ATOM 639 O O . VAL A 1 79 ? -1.879 0.034 -1.105 1.00 97.50 79 VAL A O 1
ATOM 642 N N . ASN A 1 80 ? -3.069 -1.154 -2.576 1.00 93.75 80 ASN A N 1
ATOM 643 C CA . ASN A 1 80 ? -2.977 -0.160 -3.646 1.00 93.75 80 ASN A CA 1
ATOM 644 C C . ASN A 1 80 ? -4.362 0.264 -4.125 1.00 93.75 80 ASN A C 1
ATOM 646 O O . ASN A 1 80 ? -5.184 -0.586 -4.457 1.00 93.75 80 ASN A O 1
ATOM 650 N N . LYS A 1 81 ? -4.612 1.575 -4.177 1.00 92.06 81 LYS A N 1
ATOM 651 C CA . LYS A 1 81 ? -5.856 2.150 -4.697 1.00 92.06 81 LYS A CA 1
ATOM 652 C C . LYS A 1 81 ? -5.896 1.952 -6.211 1.00 92.06 81 LYS A C 1
ATOM 654 O O . LYS A 1 81 ? -5.021 2.446 -6.933 1.00 92.06 81 LYS A O 1
ATOM 659 N N . ASP A 1 82 ? -6.909 1.252 -6.696 1.00 86.06 82 ASP A N 1
ATOM 660 C CA . ASP A 1 82 ? -7.080 0.933 -8.117 1.00 86.06 82 ASP A CA 1
ATOM 661 C C . ASP A 1 82 ? -8.514 1.130 -8.628 1.00 86.06 82 ASP A C 1
ATOM 663 O O . ASP A 1 82 ? -8.764 0.995 -9.828 1.00 86.06 82 ASP A O 1
ATOM 667 N N . GLY A 1 83 ? -9.443 1.516 -7.754 1.00 89.62 83 GLY A N 1
ATOM 668 C CA . GLY A 1 83 ? -10.803 1.872 -8.128 1.00 89.62 83 GLY A CA 1
ATOM 669 C C . GLY A 1 83 ? -11.536 2.622 -7.026 1.00 89.62 83 GLY A C 1
ATOM 670 O O . GLY A 1 83 ? -10.971 2.966 -5.993 1.00 89.62 83 GLY A O 1
ATOM 671 N N . GLU A 1 84 ? -12.822 2.863 -7.245 1.00 92.12 84 GLU A N 1
ATOM 672 C CA . GLU A 1 84 ? -13.683 3.517 -6.263 1.00 92.12 84 GLU A CA 1
ATOM 673 C C . GLU A 1 84 ? -14.414 2.508 -5.380 1.00 92.12 84 GLU A C 1
ATOM 675 O O . GLU A 1 84 ? -14.618 1.349 -5.754 1.00 92.12 84 GLU A O 1
ATOM 680 N N . VAL A 1 85 ? -14.821 2.962 -4.194 1.00 94.56 85 VAL A N 1
ATOM 681 C CA . VAL A 1 85 ? -15.743 2.202 -3.349 1.00 94.56 85 VAL A CA 1
ATOM 682 C C . VAL A 1 85 ? -17.054 1.967 -4.107 1.00 94.56 85 VAL A C 1
ATOM 684 O O . VAL A 1 85 ? -17.560 2.859 -4.786 1.00 94.56 85 VAL A O 1
ATOM 687 N N . ALA A 1 86 ? -17.609 0.759 -4.014 1.00 93.88 86 ALA A N 1
ATOM 688 C CA . ALA A 1 86 ? -18.858 0.441 -4.697 1.00 93.88 86 ALA A CA 1
ATOM 689 C C . ALA A 1 86 ? -20.035 1.241 -4.106 1.00 93.88 86 ALA A C 1
ATOM 691 O O . ALA A 1 86 ? -20.175 1.357 -2.885 1.00 93.88 86 ALA A O 1
ATOM 692 N N . ASP A 1 87 ? -20.917 1.759 -4.966 1.00 92.94 87 ASP A N 1
ATOM 693 C CA . ASP A 1 87 ? -22.053 2.594 -4.548 1.00 92.94 87 ASP A CA 1
ATOM 694 C C . ASP A 1 87 ? -22.977 1.880 -3.545 1.00 92.94 87 ASP A C 1
ATOM 696 O O . ASP A 1 87 ? -23.456 2.491 -2.582 1.00 92.94 87 ASP A O 1
ATOM 700 N N . ASP A 1 88 ? -23.203 0.581 -3.751 1.00 94.88 88 ASP A N 1
ATOM 701 C CA . ASP A 1 88 ? -24.078 -0.279 -2.952 1.00 94.88 88 ASP A CA 1
ATOM 702 C C . ASP A 1 88 ? -23.409 -0.854 -1.694 1.00 94.88 88 ASP A C 1
ATOM 704 O O . ASP A 1 88 ? -24.097 -1.397 -0.824 1.00 94.88 88 ASP A O 1
ATOM 708 N N . PHE A 1 89 ? -22.094 -0.685 -1.537 1.00 96.44 89 PHE A N 1
ATOM 709 C CA . PHE A 1 89 ? -21.400 -1.042 -0.308 1.00 96.44 89 PHE A CA 1
ATOM 710 C C . PHE A 1 89 ? -21.806 -0.072 0.806 1.00 96.44 89 PHE A C 1
ATOM 712 O O . PHE A 1 89 ? -21.586 1.136 0.723 1.00 96.44 89 PHE A O 1
ATOM 719 N N . SER A 1 90 ? -22.456 -0.585 1.850 1.00 95.00 90 SER A N 1
ATOM 720 C CA . SER A 1 90 ? -22.985 0.225 2.953 1.00 95.00 90 SER A CA 1
ATOM 721 C C . SER A 1 90 ? -22.764 -0.470 4.300 1.00 95.00 90 SER A C 1
ATOM 723 O O . SER A 1 90 ? -23.728 -0.929 4.919 1.00 95.00 90 SER A O 1
ATOM 725 N N . PRO A 1 91 ? -21.504 -0.586 4.749 1.00 96.81 91 PRO A N 1
ATOM 726 C CA . PRO A 1 91 ? -21.184 -1.099 6.076 1.00 96.81 91 PRO A CA 1
ATOM 727 C C . PRO A 1 91 ? -21.783 -0.209 7.170 1.00 96.81 91 PRO A C 1
ATOM 729 O O . PRO A 1 91 ? -21.966 0.999 6.991 1.00 96.81 91 PRO A O 1
ATOM 732 N N . TYR A 1 92 ? -22.081 -0.823 8.310 1.00 95.94 92 TYR A N 1
ATOM 733 C CA . TYR A 1 92 ? -22.566 -0.133 9.495 1.00 95.94 92 TYR A CA 1
ATOM 734 C C . TYR A 1 92 ? -21.887 -0.705 10.736 1.00 95.94 92 TYR A C 1
ATOM 736 O O . TYR A 1 92 ? -21.952 -1.909 10.986 1.00 95.94 92 TYR A O 1
ATOM 744 N N . PHE A 1 93 ? -21.271 0.179 11.506 1.00 93.31 93 PHE A N 1
ATOM 745 C CA . PHE A 1 93 ? -20.629 -0.083 12.779 1.00 93.31 93 PHE A CA 1
ATOM 746 C C . PHE A 1 93 ? -21.313 0.777 13.840 1.00 93.31 93 PHE A C 1
ATOM 748 O O . PHE A 1 93 ? -21.459 1.995 13.702 1.00 93.31 93 PHE A O 1
ATOM 755 N N . GLU A 1 94 ? -21.782 0.127 14.901 1.00 90.88 94 GLU A N 1
ATOM 756 C CA . GLU A 1 94 ? -22.427 0.826 16.006 1.00 90.88 94 GLU A CA 1
ATOM 757 C C . GLU A 1 94 ? -21.423 1.721 16.737 1.00 90.88 94 GLU A C 1
ATOM 759 O O . GLU A 1 94 ? -20.259 1.362 16.922 1.00 90.88 94 GLU A O 1
ATOM 764 N N . ARG A 1 95 ? -21.887 2.892 17.191 1.00 90.31 95 ARG A N 1
ATOM 765 C CA . ARG A 1 95 ? -21.054 3.783 17.999 1.00 90.31 95 ARG A CA 1
ATOM 766 C C . ARG A 1 95 ? -20.734 3.106 19.325 1.00 90.31 95 ARG A C 1
ATOM 768 O O . ARG A 1 95 ? -21.634 2.841 20.122 1.00 90.31 95 ARG A O 1
ATOM 775 N N . GLY A 1 96 ? -19.448 2.869 19.554 1.00 85.00 96 GLY A N 1
ATOM 776 C CA . GLY A 1 96 ? -18.957 2.345 20.815 1.00 85.00 96 GLY A CA 1
ATOM 777 C C . GLY A 1 96 ? -19.031 3.369 21.946 1.00 85.00 96 GLY A C 1
ATOM 778 O O . GLY A 1 96 ? -19.354 4.545 21.769 1.00 85.00 96 GLY A O 1
ATOM 779 N N . THR A 1 97 ? -18.705 2.909 23.148 1.00 85.06 97 THR A N 1
ATOM 780 C CA . THR A 1 97 ? -18.392 3.784 24.279 1.00 85.06 97 THR A CA 1
ATOM 781 C C . THR A 1 97 ? -16.887 3.956 24.364 1.00 85.06 97 THR A C 1
ATOM 783 O O . THR A 1 97 ? -16.163 2.963 24.295 1.00 85.06 97 THR A O 1
ATOM 786 N N . ALA A 1 98 ? -16.418 5.186 24.569 1.00 84.75 98 ALA A N 1
ATOM 787 C CA . ALA A 1 98 ? -15.000 5.443 24.772 1.00 84.75 98 ALA A CA 1
ATOM 788 C C . ALA A 1 98 ? -14.468 4.675 25.994 1.00 84.75 98 ALA A C 1
ATOM 790 O O . ALA A 1 98 ? -15.032 4.747 27.091 1.00 84.75 98 ALA A O 1
ATOM 791 N N . GLY A 1 99 ? -13.352 3.973 25.802 1.00 76.19 99 GLY A N 1
ATOM 792 C CA . GLY A 1 99 ? -12.702 3.175 26.835 1.00 76.19 99 GLY A CA 1
ATOM 793 C C . GLY A 1 99 ? -13.214 1.734 26.934 1.00 76.19 99 GLY A C 1
ATOM 794 O O . GLY A 1 99 ? -14.145 1.309 26.259 1.00 76.19 99 GLY A O 1
ATOM 795 N N . GLY A 1 100 ? -12.566 0.949 27.796 1.00 81.94 100 GLY A N 1
ATOM 796 C CA . GLY A 1 100 ? -12.735 -0.507 27.828 1.00 81.94 100 GLY A CA 1
ATOM 797 C C . GLY A 1 100 ? -11.858 -1.204 26.787 1.00 81.94 100 GLY A C 1
ATOM 798 O O . GLY A 1 100 ? -11.575 -0.653 25.727 1.00 81.94 100 GLY A O 1
ATOM 799 N N . ILE A 1 101 ? -11.377 -2.399 27.128 1.00 88.06 101 ILE A N 1
ATOM 800 C CA . ILE A 1 101 ? -10.447 -3.160 26.287 1.00 88.06 101 ILE A CA 1
ATOM 801 C C . ILE A 1 101 ? -11.223 -3.756 25.109 1.00 88.06 101 ILE A C 1
ATOM 803 O O . ILE A 1 101 ? -12.149 -4.539 25.318 1.00 88.06 101 ILE A O 1
ATOM 807 N N . ALA A 1 102 ? -10.826 -3.385 23.893 1.00 85.81 102 ALA A N 1
ATOM 808 C CA . ALA A 1 102 ? -11.312 -3.960 22.640 1.00 85.81 102 ALA A CA 1
ATOM 809 C C . ALA A 1 102 ? -10.491 -5.193 22.231 1.00 85.81 102 ALA A C 1
ATOM 811 O O . ALA A 1 102 ? -11.014 -6.125 21.626 1.00 85.81 102 ALA A O 1
ATOM 812 N N . GLY A 1 103 ? -9.202 -5.213 22.581 1.00 89.12 103 GLY A N 1
ATOM 813 C CA . GLY A 1 103 ? -8.286 -6.287 22.219 1.00 89.12 103 GLY A CA 1
ATOM 814 C C . GLY A 1 103 ? -6.831 -5.926 22.496 1.00 89.12 103 GLY A C 1
ATOM 815 O O . GLY A 1 103 ? -6.539 -5.044 23.304 1.00 89.12 103 GLY A O 1
ATOM 816 N N . TYR A 1 104 ? -5.923 -6.607 21.806 1.00 92.19 104 TYR A N 1
ATOM 817 C CA . TYR A 1 104 ? -4.481 -6.402 21.914 1.00 92.19 104 TYR A CA 1
ATOM 818 C C . TYR A 1 104 ? -3.855 -6.314 20.528 1.00 92.19 104 TYR A C 1
ATOM 820 O O . TYR A 1 104 ? -4.373 -6.903 19.576 1.00 92.19 104 TYR A O 1
ATOM 828 N N . THR A 1 105 ? -2.735 -5.603 20.438 1.00 93.06 105 THR A N 1
ATOM 829 C CA . THR A 1 105 ? -1.821 -5.714 19.304 1.00 93.06 105 THR A CA 1
ATOM 830 C C . THR A 1 105 ? -0.708 -6.702 19.630 1.00 93.06 105 THR A C 1
ATOM 832 O O . THR A 1 105 ? -0.441 -7.000 20.800 1.00 93.06 105 THR A O 1
ATOM 835 N N . TYR A 1 106 ? -0.066 -7.225 18.595 1.00 93.88 106 TYR A N 1
ATOM 836 C CA . TYR A 1 106 ? 0.964 -8.244 18.698 1.00 93.88 106 TYR A CA 1
ATOM 837 C C . TYR A 1 106 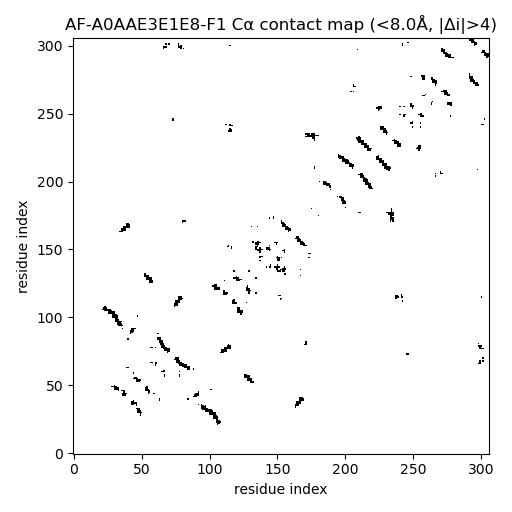? 2.191 -7.849 17.885 1.00 93.88 106 TYR A C 1
ATOM 839 O O . TYR A 1 106 ? 2.069 -7.279 16.803 1.00 93.88 106 TYR A O 1
ATOM 847 N N . GLU A 1 107 ? 3.369 -8.214 18.370 1.00 92.12 107 GLU A N 1
ATOM 848 C CA . GLU A 1 107 ? 4.608 -8.080 17.610 1.00 92.12 107 GLU A CA 1
ATOM 849 C C . GLU A 1 107 ? 4.535 -8.903 16.322 1.00 92.12 107 GLU A C 1
ATOM 851 O O . GLU A 1 107 ? 4.021 -10.031 16.302 1.00 92.12 107 GLU A O 1
ATOM 856 N N . THR A 1 108 ? 5.040 -8.346 15.225 1.00 93.50 108 THR A N 1
ATOM 857 C CA . THR A 1 108 ? 5.000 -9.004 13.920 1.00 93.50 108 THR A CA 1
ATOM 858 C C . THR A 1 108 ? 6.204 -8.639 13.068 1.00 93.50 108 THR A C 1
ATOM 860 O O . THR A 1 108 ? 6.724 -7.528 13.124 1.00 93.50 108 THR A O 1
ATOM 863 N N . ASP A 1 109 ? 6.620 -9.586 12.233 1.00 92.62 109 ASP A N 1
ATOM 864 C CA . ASP A 1 109 ? 7.617 -9.367 11.189 1.00 92.62 109 ASP A CA 1
ATOM 865 C C . ASP A 1 109 ? 6.998 -8.919 9.860 1.00 92.62 109 ASP A C 1
ATOM 867 O O . ASP A 1 109 ? 7.728 -8.649 8.901 1.00 92.62 109 ASP A O 1
ATOM 871 N N . ILE A 1 110 ? 5.663 -8.854 9.792 1.00 95.19 110 ILE A N 1
ATOM 872 C CA . ILE A 1 110 ? 4.953 -8.448 8.586 1.00 95.19 110 ILE A CA 1
ATOM 873 C C . ILE A 1 110 ? 5.120 -6.947 8.378 1.00 95.19 110 ILE A C 1
ATOM 875 O O . ILE A 1 110 ? 4.896 -6.150 9.287 1.00 95.19 110 ILE A O 1
ATOM 879 N N . LYS A 1 111 ? 5.457 -6.561 7.150 1.00 95.38 111 LYS A N 1
ATOM 880 C CA . LYS A 1 111 ? 5.491 -5.161 6.714 1.00 95.38 111 LYS A CA 1
ATOM 881 C C . LYS A 1 111 ? 4.270 -4.829 5.871 1.00 95.38 111 LYS A C 1
ATOM 883 O O . LYS A 1 111 ? 3.724 -5.711 5.214 1.00 95.38 111 LYS A O 1
ATOM 888 N N . ALA A 1 112 ? 3.898 -3.556 5.817 1.00 96.62 112 ALA A N 1
ATOM 889 C CA . ALA A 1 112 ? 2.854 -3.085 4.919 1.00 96.62 112 ALA A CA 1
ATOM 890 C C . ALA A 1 112 ? 3.332 -1.929 4.041 1.00 96.62 112 ALA A C 1
ATOM 892 O O . ALA A 1 112 ? 4.112 -1.073 4.471 1.00 96.62 112 ALA A O 1
ATOM 893 N N . TYR A 1 113 ? 2.828 -1.905 2.810 1.00 96.19 113 TYR A N 1
ATOM 894 C CA . TYR A 1 113 ? 2.995 -0.801 1.877 1.00 96.19 113 TYR A CA 1
ATOM 895 C C . TYR A 1 113 ? 1.627 -0.368 1.361 1.00 96.19 113 TYR A C 1
ATOM 897 O O . TYR A 1 113 ? 0.887 -1.186 0.817 1.00 96.19 113 TYR A O 1
ATOM 905 N N . VAL A 1 114 ? 1.313 0.918 1.504 1.00 95.56 114 VAL A N 1
ATOM 906 C CA . VAL A 1 114 ? 0.110 1.538 0.942 1.00 95.56 114 VAL A CA 1
ATOM 907 C C . VAL A 1 114 ? 0.533 2.405 -0.236 1.00 95.56 114 VAL A C 1
ATOM 909 O O . VAL A 1 114 ? 1.377 3.285 -0.071 1.00 95.56 114 VAL A O 1
ATOM 912 N N . ASN A 1 115 ? -0.008 2.146 -1.428 1.00 92.44 115 ASN A N 1
ATOM 913 C CA . ASN A 1 115 ? 0.361 2.837 -2.670 1.00 92.44 115 ASN A CA 1
ATOM 914 C C . ASN A 1 115 ? 1.891 2.881 -2.877 1.00 92.44 115 ASN A C 1
ATOM 916 O O . ASN A 1 115 ? 2.471 3.921 -3.179 1.00 92.44 115 ASN A O 1
ATOM 920 N N . GLY A 1 116 ? 2.564 1.749 -2.636 1.00 89.81 116 GLY A N 1
ATOM 921 C CA . GLY A 1 116 ? 4.025 1.604 -2.727 1.00 89.81 116 GLY A CA 1
ATOM 922 C C . GLY A 1 116 ? 4.846 2.290 -1.622 1.00 89.81 116 GLY A C 1
ATOM 923 O O . GLY A 1 116 ? 6.074 2.187 -1.617 1.00 89.81 116 GLY A O 1
ATOM 924 N N . VAL A 1 117 ? 4.217 2.949 -0.648 1.00 91.31 117 VAL A N 1
ATOM 925 C CA . VAL A 1 117 ? 4.899 3.624 0.466 1.00 91.31 117 VAL A CA 1
ATOM 926 C C . VAL A 1 117 ? 4.806 2.781 1.733 1.00 91.31 117 VAL A C 1
ATOM 928 O O . VAL A 1 117 ? 3.731 2.319 2.099 1.00 91.31 117 VAL A O 1
ATOM 931 N N . PHE A 1 118 ? 5.940 2.571 2.407 1.00 93.06 118 PHE A N 1
ATOM 932 C CA . PHE A 1 118 ? 5.983 1.838 3.675 1.00 93.06 118 PHE A CA 1
ATOM 933 C C . PHE A 1 118 ? 5.136 2.542 4.737 1.00 93.06 118 PHE A C 1
ATOM 935 O O . PHE A 1 118 ? 5.272 3.754 4.903 1.00 93.06 118 PHE A O 1
ATOM 942 N N . VAL A 1 119 ? 4.340 1.777 5.483 1.00 94.62 119 VAL A N 1
ATOM 943 C CA . VAL A 1 119 ? 3.526 2.275 6.596 1.00 94.62 119 VAL A CA 1
ATOM 944 C C . VAL A 1 119 ? 3.812 1.482 7.872 1.00 94.62 119 VAL A C 1
ATOM 946 O O . VAL A 1 119 ? 4.006 0.267 7.832 1.00 94.62 119 VAL A O 1
ATOM 949 N N . ASN A 1 120 ? 3.837 2.178 9.011 1.00 94.06 120 ASN A N 1
ATOM 950 C CA . ASN A 1 120 ? 3.907 1.531 10.318 1.00 94.06 120 ASN A CA 1
ATOM 951 C C . ASN A 1 120 ? 2.565 0.873 10.642 1.00 94.06 120 ASN A C 1
ATOM 953 O O . ASN A 1 120 ? 1.512 1.498 10.512 1.00 94.06 120 ASN A O 1
ATOM 957 N N . THR A 1 121 ? 2.610 -0.375 11.094 1.00 95.19 121 THR A N 1
ATOM 958 C CA . THR A 1 121 ? 1.409 -1.153 11.393 1.00 95.19 121 THR A CA 1
ATOM 959 C C . THR A 1 121 ? 1.526 -1.890 12.705 1.00 95.19 121 THR A C 1
ATOM 961 O O . THR A 1 121 ? 2.611 -2.303 13.101 1.00 95.19 121 THR A O 1
ATOM 964 N N . GLU A 1 122 ? 0.374 -2.157 13.296 1.00 94.44 122 GLU A N 1
ATOM 965 C CA . GLU A 1 122 ? 0.207 -3.067 14.418 1.00 94.44 122 GLU A CA 1
ATOM 966 C C . GLU A 1 122 ? -0.540 -4.316 13.940 1.00 94.44 122 GLU A C 1
ATOM 968 O O . GLU A 1 122 ? -1.397 -4.237 13.058 1.00 94.44 122 GLU A O 1
ATOM 973 N N . ASN A 1 123 ? -0.245 -5.479 14.518 1.00 94.56 123 ASN A N 1
ATOM 974 C CA . ASN A 1 123 ? -0.949 -6.720 14.195 1.00 94.56 123 ASN A CA 1
ATOM 975 C C . ASN A 1 123 ? -2.056 -6.988 15.220 1.00 94.56 123 ASN A C 1
ATOM 977 O O . ASN A 1 123 ? -1.785 -7.004 16.414 1.00 94.56 123 ASN A O 1
ATOM 981 N N . ILE A 1 124 ? -3.282 -7.257 14.771 1.00 92.25 124 ILE A N 1
ATOM 982 C CA . ILE A 1 124 ? -4.465 -7.499 15.617 1.00 92.25 124 ILE A CA 1
ATOM 983 C C . ILE A 1 124 ? -5.032 -8.911 15.434 1.00 92.25 124 ILE A C 1
ATOM 985 O O . ILE A 1 124 ? -6.208 -9.113 15.138 1.00 92.25 124 ILE A O 1
ATOM 989 N N . GLY A 1 125 ? -4.179 -9.921 15.599 1.00 85.31 125 GLY A N 1
ATOM 990 C CA . GLY A 1 125 ? -4.588 -11.323 15.471 1.00 85.31 125 GLY A CA 1
ATOM 991 C C . GLY A 1 125 ? -4.538 -11.835 14.030 1.00 85.31 125 GLY A C 1
ATOM 992 O O . GLY A 1 125 ? -5.432 -12.547 13.583 1.00 85.31 125 GLY A O 1
ATOM 993 N N . GLY A 1 126 ? -3.476 -11.479 13.309 1.00 86.31 126 GLY A N 1
ATOM 994 C CA . GLY A 1 126 ? -3.203 -11.898 11.934 1.00 86.31 126 GLY A CA 1
ATOM 995 C C . GLY A 1 126 ? -3.630 -10.890 10.869 1.00 86.31 126 GLY A C 1
ATOM 996 O O . GLY A 1 126 ? -3.500 -11.195 9.689 1.00 86.31 126 GLY A O 1
ATOM 997 N N . ARG A 1 127 ? -4.123 -9.716 11.275 1.00 94.56 127 ARG A N 1
ATOM 998 C CA . ARG A 1 127 ? -4.494 -8.607 10.388 1.00 94.56 127 ARG A CA 1
ATOM 999 C C . ARG A 1 127 ? -3.700 -7.365 10.755 1.00 94.56 127 ARG A C 1
ATOM 1001 O O . ARG A 1 127 ? -3.405 -7.179 11.939 1.00 94.56 127 ARG A O 1
ATOM 1008 N N . LEU A 1 128 ? -3.375 -6.523 9.785 1.00 96.81 128 LEU A N 1
ATOM 1009 C CA . LEU A 1 128 ? -2.622 -5.297 10.025 1.00 96.81 128 LEU A CA 1
ATOM 1010 C C . LEU A 1 128 ? -3.541 -4.090 10.140 1.00 96.81 128 LEU A C 1
ATOM 1012 O O . LEU A 1 128 ? -4.431 -3.863 9.321 1.00 96.81 128 LEU A O 1
ATOM 1016 N N . VAL A 1 129 ? -3.279 -3.269 11.146 1.00 95.62 129 VAL A N 1
ATOM 1017 C CA . VAL A 1 129 ? -3.916 -1.966 11.304 1.00 95.62 129 VAL A CA 1
ATOM 1018 C C . VAL A 1 129 ? -2.877 -0.860 11.232 1.00 95.62 129 VAL A C 1
ATOM 1020 O O . VAL A 1 129 ? -1.752 -1.021 11.703 1.00 95.62 129 VAL A O 1
ATOM 1023 N N . ALA A 1 130 ? -3.263 0.275 10.666 1.00 96.50 130 ALA A N 1
ATOM 1024 C CA . ALA A 1 130 ? -2.450 1.484 10.604 1.00 96.50 130 ALA A CA 1
ATOM 1025 C C . ALA A 1 130 ? -3.220 2.659 11.211 1.00 96.50 130 ALA A C 1
ATOM 1027 O O . ALA A 1 130 ? -4.454 2.666 11.195 1.00 96.50 130 ALA A O 1
ATOM 1028 N N . VAL A 1 131 ? -2.493 3.652 11.725 1.00 96.06 131 VAL A N 1
ATOM 1029 C CA . VAL A 1 131 ? -3.102 4.893 12.213 1.00 96.06 131 VAL A CA 1
ATOM 1030 C C . VAL A 1 131 ? -3.693 5.640 11.016 1.00 96.06 131 VAL A C 1
ATOM 1032 O O . VAL A 1 131 ? -2.974 6.034 10.096 1.00 96.06 131 VAL A O 1
ATOM 1035 N N . ALA A 1 132 ? -5.006 5.839 11.025 1.00 96.12 132 ALA A N 1
ATOM 1036 C CA . ALA A 1 132 ? -5.755 6.477 9.954 1.00 96.12 132 ALA A CA 1
ATOM 1037 C C . ALA A 1 132 ? -5.318 7.933 9.752 1.00 96.12 132 ALA A C 1
ATOM 1039 O O . ALA A 1 132 ? -5.167 8.381 8.617 1.00 96.12 132 ALA A O 1
ATOM 1040 N N . GLU A 1 133 ? -5.049 8.660 10.837 1.00 94.56 133 GLU A N 1
ATOM 1041 C CA . GLU A 1 133 ? -4.552 10.033 10.763 1.00 94.56 133 GLU A CA 1
ATOM 1042 C C . GLU A 1 133 ? -3.133 10.112 10.174 1.00 94.56 133 GLU A C 1
ATOM 1044 O O . GLU A 1 133 ? -2.846 11.057 9.449 1.00 94.56 133 GLU A O 1
ATOM 1049 N N . GLU A 1 134 ? -2.263 9.118 10.411 1.00 94.69 134 GLU A N 1
ATOM 1050 C CA . GLU A 1 134 ? -0.909 9.069 9.824 1.00 94.69 134 GLU A CA 1
ATOM 1051 C C . GLU A 1 134 ? -0.960 8.728 8.329 1.00 94.69 134 GLU A C 1
ATOM 1053 O O . GLU A 1 134 ? -0.244 9.327 7.525 1.00 94.69 134 GLU A O 1
ATOM 1058 N N . LEU A 1 135 ? -1.849 7.813 7.928 1.00 96.06 135 LEU A N 1
ATOM 1059 C CA . LEU A 1 135 ? -2.123 7.535 6.515 1.00 96.06 135 LEU A CA 1
ATOM 1060 C C . LEU A 1 135 ? -2.598 8.784 5.766 1.00 96.06 135 LEU A C 1
ATOM 1062 O O . LEU A 1 135 ? -2.366 8.924 4.567 1.00 96.06 135 LEU A O 1
ATOM 1066 N N . ALA A 1 136 ? -3.243 9.705 6.469 1.00 95.56 136 ALA A N 1
ATOM 1067 C CA . ALA A 1 136 ? -3.852 10.899 5.917 1.00 95.56 136 ALA A CA 1
ATOM 1068 C C . ALA A 1 136 ? -3.112 12.201 6.284 1.00 95.56 136 ALA A C 1
ATOM 1070 O O . ALA A 1 136 ? -3.624 13.291 6.012 1.00 95.56 136 ALA A O 1
ATOM 1071 N N . ASP A 1 137 ? -1.912 12.116 6.871 1.00 94.00 137 ASP A N 1
ATOM 1072 C CA . ASP A 1 137 ? -1.162 13.293 7.307 1.00 94.00 137 ASP A CA 1
ATOM 1073 C C . ASP A 1 137 ? -0.554 14.033 6.108 1.00 94.00 137 ASP A C 1
ATOM 1075 O O . ASP A 1 137 ? 0.420 13.618 5.477 1.00 94.00 137 ASP A O 1
ATOM 1079 N N . VAL A 1 138 ? -1.146 15.181 5.791 1.00 91.25 138 VAL A N 1
ATOM 1080 C CA . VAL A 1 138 ? -0.689 16.061 4.710 1.00 91.25 138 VAL A CA 1
ATOM 1081 C C . VAL A 1 138 ? 0.488 16.946 5.1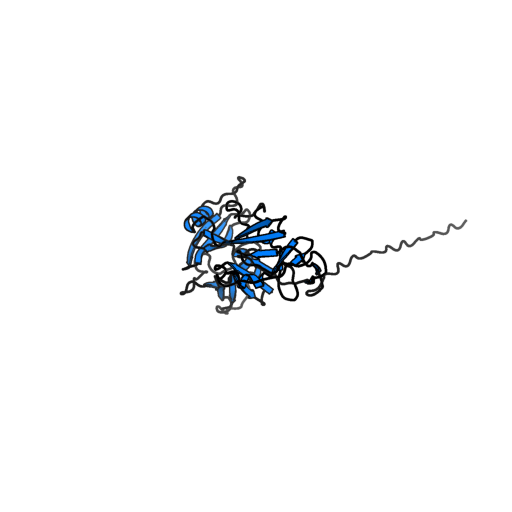33 1.00 91.25 138 VAL A C 1
ATOM 1083 O O . VAL A 1 138 ? 1.100 17.615 4.294 1.00 91.25 138 VAL A O 1
ATOM 1086 N N . THR A 1 139 ? 0.788 17.017 6.432 1.00 89.69 139 THR A N 1
ATOM 1087 C CA . THR A 1 139 ? 1.678 18.028 7.009 1.00 89.69 139 THR A CA 1
ATOM 1088 C C . THR A 1 139 ? 3.152 17.647 6.971 1.00 89.69 139 THR A C 1
ATOM 1090 O O . THR A 1 139 ? 3.982 18.568 7.004 1.00 89.69 139 THR A O 1
ATOM 1093 N N . GLU A 1 140 ? 3.465 16.355 6.809 1.00 84.25 140 GLU A N 1
ATOM 1094 C CA . GLU A 1 140 ? 4.822 15.811 6.691 1.00 84.25 140 GLU A CA 1
ATOM 1095 C C . GLU A 1 140 ? 5.703 16.655 5.748 1.00 84.25 140 GLU A C 1
ATOM 1097 O O . GLU A 1 140 ? 5.267 17.171 4.713 1.00 84.25 140 GLU A O 1
ATOM 1102 N N . THR A 1 141 ? 6.963 16.860 6.140 1.00 78.56 141 THR A N 1
ATOM 1103 C CA . THR A 1 141 ? 7.858 17.811 5.452 1.00 78.56 141 THR A CA 1
ATOM 1104 C C . THR A 1 141 ? 8.305 17.296 4.086 1.00 78.56 141 THR A C 1
ATOM 1106 O O . THR A 1 141 ? 8.489 18.083 3.161 1.00 78.56 141 THR A O 1
ATOM 1109 N N . ASP A 1 142 ? 8.467 15.985 3.963 1.00 73.38 142 ASP A N 1
ATOM 1110 C CA . ASP A 1 142 ? 8.877 15.264 2.762 1.00 73.38 142 ASP A CA 1
ATOM 1111 C C . ASP A 1 142 ? 7.693 14.727 1.946 1.00 73.38 142 ASP A C 1
ATOM 1113 O O . ASP A 1 142 ? 7.913 14.066 0.934 1.00 73.38 142 ASP A O 1
ATOM 1117 N N . ASN A 1 143 ? 6.450 15.047 2.329 1.00 80.38 143 ASN A N 1
ATOM 1118 C CA . ASN A 1 143 ? 5.262 14.659 1.578 1.00 80.38 143 ASN A CA 1
ATOM 1119 C C . ASN A 1 143 ? 5.230 15.351 0.198 1.00 80.38 143 ASN A C 1
ATOM 1121 O O . ASN A 1 143 ? 5.006 16.568 0.120 1.00 80.38 143 ASN A O 1
ATOM 1125 N N . PRO A 1 144 ? 5.375 14.596 -0.906 1.00 75.19 144 PRO A N 1
ATOM 1126 C CA . PRO A 1 144 ? 5.383 15.169 -2.248 1.00 75.19 144 PRO A CA 1
ATOM 1127 C C . PRO A 1 144 ? 4.006 15.690 -2.685 1.00 75.19 144 PRO A C 1
ATOM 1129 O O . PRO A 1 144 ? 3.918 16.560 -3.551 1.00 75.19 144 PRO A O 1
ATOM 1132 N N . ASN A 1 145 ? 2.933 15.211 -2.055 1.00 80.31 145 ASN A N 1
ATOM 1133 C CA . ASN A 1 145 ? 1.549 15.496 -2.423 1.00 80.31 145 ASN A CA 1
ATOM 1134 C C . ASN A 1 145 ? 0.943 16.659 -1.614 1.00 80.31 145 ASN A C 1
ATOM 1136 O O . ASN A 1 145 ? -0.233 16.997 -1.762 1.00 80.31 145 ASN A O 1
ATOM 1140 N N . LYS A 1 146 ? 1.747 17.344 -0.791 1.00 81.75 146 LYS A N 1
ATOM 1141 C CA . LYS A 1 146 ? 1.290 18.449 0.066 1.00 81.75 146 LYS A CA 1
ATOM 1142 C C . LYS A 1 146 ? 0.617 19.586 -0.707 1.00 81.75 146 LYS A C 1
ATOM 1144 O O . LYS A 1 146 ? -0.338 20.183 -0.220 1.00 81.75 146 LYS A O 1
ATOM 1149 N N . VAL A 1 147 ? 1.093 19.874 -1.922 1.00 76.50 147 VAL A N 1
ATOM 1150 C CA . VAL A 1 147 ? 0.558 20.944 -2.790 1.00 76.50 147 VAL A CA 1
ATOM 1151 C C . VAL A 1 147 ? -0.887 20.672 -3.212 1.00 76.50 147 VAL A C 1
ATOM 1153 O O . VAL A 1 147 ? -1.646 21.613 -3.429 1.00 76.50 147 VAL A O 1
ATOM 1156 N N . ILE A 1 148 ? -1.273 19.398 -3.286 1.00 78.38 148 ILE A N 1
ATOM 1157 C CA . ILE A 1 148 ? -2.619 18.964 -3.666 1.00 78.38 148 ILE A CA 1
ATOM 1158 C C . ILE A 1 148 ? -3.479 18.565 -2.460 1.00 78.38 148 ILE A C 1
ATOM 1160 O O . ILE A 1 148 ? -4.575 18.042 -2.629 1.00 78.38 148 ILE A O 1
ATOM 1164 N N . GLY A 1 149 ? -3.003 18.828 -1.237 1.00 87.56 149 GLY A N 1
ATOM 1165 C CA . GLY A 1 149 ? -3.756 18.554 -0.012 1.00 87.56 149 GLY A CA 1
ATOM 1166 C C . GLY A 1 149 ? -3.936 17.066 0.289 1.00 87.56 149 GLY A C 1
ATOM 1167 O O . GLY A 1 149 ? -4.932 16.701 0.910 1.00 87.56 149 GLY A O 1
ATOM 1168 N N . MET A 1 150 ? -2.993 16.229 -0.155 1.00 89.75 150 MET A N 1
ATOM 1169 C CA . MET A 1 150 ? -2.977 14.781 0.070 1.00 89.75 150 MET A CA 1
ATOM 1170 C C . MET A 1 150 ? -1.693 14.363 0.781 1.00 89.75 150 MET A C 1
ATOM 1172 O O . MET A 1 150 ? -0.663 15.023 0.640 1.00 89.75 150 MET A O 1
ATOM 1176 N N . SER A 1 151 ? -1.749 13.274 1.542 1.00 93.38 151 SER A N 1
ATOM 1177 C CA . SER A 1 151 ? -0.592 12.613 2.146 1.00 93.38 151 SER A CA 1
ATOM 1178 C C . SER A 1 151 ? 0.243 11.886 1.083 1.00 93.38 151 SER A C 1
ATOM 1180 O O . SER A 1 151 ? -0.172 11.724 -0.072 1.00 93.38 151 SER A O 1
ATOM 1182 N N . LYS A 1 152 ? 1.405 11.359 1.479 1.00 88.50 152 LYS A N 1
ATOM 1183 C CA . LYS A 1 152 ? 2.225 10.483 0.621 1.00 88.50 152 LYS A CA 1
ATOM 1184 C C . LYS A 1 152 ? 1.517 9.183 0.211 1.00 88.50 152 LYS A C 1
ATOM 1186 O O . LYS A 1 152 ? 1.951 8.538 -0.733 1.00 88.50 152 LYS A O 1
ATOM 1191 N N . TYR A 1 153 ? 0.427 8.828 0.892 1.00 92.75 153 TYR A N 1
ATOM 1192 C CA . TYR A 1 153 ? -0.407 7.664 0.593 1.00 92.75 153 TYR A CA 1
ATOM 1193 C C . TYR A 1 153 ? -1.634 8.009 -0.269 1.00 92.75 153 TYR A C 1
ATOM 1195 O O . TYR A 1 153 ? -2.469 7.138 -0.491 1.00 92.75 153 TYR A O 1
ATOM 1203 N N . PHE A 1 154 ? -1.750 9.254 -0.755 1.00 91.62 154 PHE A N 1
ATOM 1204 C CA . PHE A 1 154 ? -2.918 9.777 -1.485 1.00 91.62 154 PHE A CA 1
ATOM 1205 C C . PHE A 1 154 ? -4.215 9.750 -0.668 1.00 91.62 154 PHE A C 1
ATOM 1207 O O . PHE A 1 154 ? -5.295 9.458 -1.181 1.00 91.62 154 PHE A O 1
ATOM 1214 N N . MET A 1 155 ? -4.098 10.068 0.623 1.00 95.00 155 MET A N 1
ATOM 1215 C CA . MET A 1 155 ? -5.239 10.214 1.521 1.00 95.00 155 MET A CA 1
ATOM 1216 C C . MET A 1 155 ? -5.195 11.561 2.241 1.00 95.00 155 MET A C 1
ATOM 1218 O O . MET A 1 155 ? -4.128 12.145 2.436 1.00 95.00 155 MET A O 1
ATOM 1222 N N . ASN A 1 156 ? -6.343 12.054 2.678 1.00 95.75 156 ASN A N 1
ATOM 1223 C CA . ASN A 1 156 ? -6.440 13.136 3.648 1.00 95.75 156 ASN A CA 1
ATOM 1224 C C . ASN A 1 156 ? -7.558 12.845 4.650 1.00 95.75 156 ASN A C 1
ATOM 1226 O O . ASN A 1 156 ? -8.301 11.871 4.505 1.00 95.75 156 ASN A O 1
ATOM 1230 N N . TYR A 1 157 ? -7.644 13.659 5.700 1.00 96.00 157 TYR A N 1
ATOM 1231 C CA . TYR A 1 157 ? -8.679 13.488 6.704 1.00 96.00 157 TYR A CA 1
ATOM 1232 C C . TYR A 1 157 ? -9.305 14.800 7.151 1.00 96.00 157 TYR A C 1
ATOM 1234 O O . TYR A 1 157 ? -8.713 15.876 7.064 1.00 96.00 157 TYR A O 1
ATOM 1242 N N . ASN A 1 158 ? -10.517 14.677 7.682 1.00 96.06 158 ASN A N 1
ATOM 1243 C CA . ASN A 1 158 ? -11.196 15.708 8.443 1.00 96.06 158 ASN A CA 1
ATOM 1244 C C . ASN A 1 158 ? -11.778 15.090 9.716 1.00 96.06 158 ASN A C 1
ATOM 1246 O O . ASN A 1 158 ? -12.545 14.126 9.643 1.00 96.06 158 ASN A O 1
ATOM 1250 N N . TYR A 1 159 ? -11.440 15.665 10.866 1.00 95.62 159 TYR A N 1
ATOM 1251 C CA . TYR A 1 159 ? -11.957 15.234 12.159 1.00 95.62 159 TYR A CA 1
ATOM 1252 C C . TYR A 1 159 ? -12.971 16.251 12.694 1.00 95.62 159 TYR A C 1
ATOM 1254 O O . TYR A 1 159 ? -12.649 17.426 12.876 1.00 95.62 159 TYR A O 1
ATOM 1262 N N . ASP A 1 160 ? -14.191 15.785 12.946 1.00 95.81 160 ASP A N 1
ATOM 1263 C CA . ASP A 1 160 ? -15.255 16.538 13.605 1.00 95.81 160 ASP A CA 1
ATOM 1264 C C . ASP A 1 160 ? -15.319 16.126 15.079 1.00 95.81 160 ASP A C 1
ATOM 1266 O O . ASP A 1 160 ? -15.767 15.027 15.416 1.00 95.81 160 ASP A O 1
ATOM 1270 N N . ASP A 1 161 ? -14.858 17.009 15.964 1.00 93.69 161 ASP A N 1
ATOM 1271 C CA . ASP A 1 161 ? -14.841 16.740 17.403 1.00 93.69 161 ASP A CA 1
ATOM 1272 C C . ASP A 1 161 ? -16.234 16.814 18.047 1.00 93.69 161 ASP A C 1
ATOM 1274 O O . ASP A 1 161 ? -16.479 16.146 19.051 1.00 93.69 161 ASP A O 1
ATOM 1278 N N . VAL A 1 162 ? -17.163 17.582 17.465 1.00 95.25 162 VAL A N 1
ATOM 1279 C CA . VAL A 1 162 ? -18.526 17.739 17.999 1.00 95.25 162 VAL A CA 1
ATOM 1280 C C . VAL A 1 162 ? -19.317 16.459 17.772 1.00 95.25 162 VAL A C 1
ATOM 1282 O O . VAL A 1 162 ? -19.924 15.930 18.702 1.00 95.25 162 VAL A O 1
ATOM 1285 N N . GLU A 1 163 ? -19.269 15.935 16.550 1.00 95.06 163 GLU A N 1
ATOM 1286 C CA . GLU A 1 163 ? -19.972 14.703 16.179 1.00 95.06 163 GLU A CA 1
ATOM 1287 C C . GLU A 1 163 ? -19.154 13.437 16.482 1.00 95.06 163 GLU A C 1
ATOM 1289 O O . GLU A 1 163 ? -19.667 12.312 16.374 1.00 95.06 163 GLU A O 1
ATOM 1294 N N . ARG A 1 164 ? -17.883 13.612 16.879 1.00 94.81 164 ARG A N 1
ATOM 1295 C CA . ARG A 1 164 ? -16.906 12.539 17.108 1.00 94.81 164 ARG A CA 1
ATOM 1296 C C . ARG A 1 164 ? -16.823 11.651 15.865 1.00 94.81 164 ARG A C 1
ATOM 1298 O O . ARG A 1 164 ? -17.135 10.458 15.919 1.00 94.81 164 ARG A O 1
ATOM 1305 N N . ILE A 1 165 ? -16.494 12.262 14.727 1.00 96.38 165 ILE A N 1
ATOM 1306 C CA . ILE A 1 165 ? -16.402 11.600 13.420 1.00 96.38 165 ILE A CA 1
ATOM 1307 C C . ILE A 1 165 ? -15.032 11.860 12.800 1.00 96.38 165 ILE A C 1
ATOM 1309 O O . ILE A 1 165 ? -14.639 13.009 12.606 1.00 96.38 165 ILE A O 1
ATOM 1313 N N . LEU A 1 166 ? -14.337 10.791 12.415 1.00 96.94 166 LEU A N 1
ATOM 1314 C CA . LEU A 1 166 ? -13.143 10.859 11.578 1.00 96.94 166 LEU A CA 1
ATOM 1315 C C . LEU A 1 166 ? -13.518 10.490 10.143 1.00 96.94 166 LEU A C 1
ATOM 1317 O O . LEU A 1 166 ? -13.969 9.378 9.892 1.00 96.94 166 LEU A O 1
ATOM 1321 N N . ASN A 1 167 ? -13.325 11.403 9.197 1.00 97.75 167 ASN A N 1
ATOM 1322 C CA . ASN A 1 167 ? -13.493 11.113 7.776 1.00 97.75 167 ASN A CA 1
ATOM 1323 C C . ASN A 1 167 ? -12.120 11.018 7.127 1.00 97.75 167 ASN A C 1
ATOM 1325 O O . ASN A 1 167 ? -11.374 11.993 7.168 1.00 97.75 167 ASN A O 1
ATOM 1329 N N . ILE A 1 168 ? -11.820 9.877 6.518 1.00 97.88 168 ILE A N 1
ATOM 1330 C CA . ILE A 1 168 ? -10.682 9.673 5.630 1.00 97.88 168 ILE A CA 1
ATOM 1331 C C . ILE A 1 168 ? -11.198 9.700 4.194 1.00 97.88 168 ILE A C 1
ATOM 1333 O O . ILE A 1 168 ? -12.193 9.045 3.872 1.00 97.88 168 ILE A O 1
ATOM 1337 N N . TYR A 1 169 ? -10.514 10.445 3.338 1.00 95.75 169 TYR A N 1
ATOM 1338 C CA . TYR A 1 169 ? -10.766 10.465 1.906 1.00 95.75 169 TYR A CA 1
ATOM 1339 C C . TYR A 1 169 ? -9.506 10.020 1.189 1.00 95.75 169 TYR A C 1
ATOM 1341 O O . TYR A 1 169 ? -8.414 10.512 1.476 1.00 95.75 169 TYR A O 1
ATOM 1349 N N . SER A 1 170 ? -9.664 9.101 0.252 1.00 94.44 170 SER A N 1
ATOM 1350 C CA . SER A 1 170 ? -8.629 8.693 -0.676 1.00 94.44 170 SER A CA 1
ATOM 1351 C C . SER A 1 170 ? -8.913 9.248 -2.062 1.00 94.44 170 SER A C 1
ATOM 1353 O O . SER A 1 170 ? -10.030 9.655 -2.390 1.00 94.44 170 SER A O 1
ATOM 1355 N N . THR A 1 171 ? -7.883 9.297 -2.893 1.00 87.88 171 THR A N 1
ATOM 1356 C CA . THR A 1 171 ? -8.055 9.644 -4.296 1.00 87.88 171 THR A CA 1
ATOM 1357 C C . THR A 1 171 ? -7.063 8.888 -5.150 1.00 87.88 171 THR A C 1
ATOM 1359 O O . THR A 1 171 ? -5.965 8.554 -4.708 1.00 87.88 171 THR A O 1
ATOM 1362 N N . THR A 1 172 ? -7.444 8.653 -6.398 1.00 80.44 172 THR A N 1
ATOM 1363 C CA . THR A 1 172 ? -6.486 8.317 -7.444 1.00 80.44 172 THR A CA 1
ATOM 1364 C C . THR A 1 172 ? -5.932 9.563 -8.133 1.00 80.44 172 THR A C 1
ATOM 1366 O O . THR A 1 172 ? -5.014 9.438 -8.923 1.00 80.44 172 THR A O 1
ATOM 1369 N N . ASP A 1 173 ? -6.466 10.765 -7.910 1.00 74.56 173 ASP A N 1
ATOM 1370 C CA . ASP A 1 173 ? -6.183 11.929 -8.756 1.00 74.56 173 ASP A CA 1
ATOM 1371 C C . ASP A 1 173 ? -5.091 12.841 -8.189 1.00 74.56 173 ASP A C 1
ATOM 1373 O O . ASP A 1 173 ? -5.132 13.256 -7.031 1.00 74.56 173 ASP A O 1
ATOM 1377 N N . SER A 1 174 ? -4.131 13.239 -9.032 1.00 69.88 174 SER A N 1
ATOM 1378 C CA . SER A 1 174 ? -3.035 14.128 -8.617 1.00 69.88 174 SER A CA 1
ATOM 1379 C C . SER A 1 174 ? -3.196 15.590 -9.050 1.00 69.88 174 SER A C 1
ATOM 1381 O O . SER A 1 174 ? -2.266 16.382 -8.894 1.00 69.88 174 SER A O 1
ATOM 1383 N N . PHE A 1 175 ? -4.353 15.974 -9.613 1.00 73.44 175 PHE A N 1
ATOM 1384 C CA . PHE A 1 175 ? -4.632 17.278 -10.260 1.00 73.44 175 PHE A CA 1
ATOM 1385 C C . PHE A 1 175 ? -3.695 17.656 -11.425 1.00 73.44 175 PHE A C 1
ATOM 1387 O O . PHE A 1 175 ? -3.901 18.676 -12.088 1.00 73.44 175 PHE A O 1
ATOM 1394 N N . LEU A 1 176 ? -2.685 16.836 -11.697 1.00 77.25 176 LEU A N 1
ATOM 1395 C CA . LEU A 1 176 ? -1.821 16.877 -12.862 1.00 77.25 176 LEU A CA 1
ATOM 1396 C C . LEU A 1 176 ? -2.169 15.675 -13.730 1.00 77.25 176 LEU A C 1
ATOM 1398 O O . LEU A 1 176 ? -2.553 14.633 -13.224 1.00 77.25 176 LEU A O 1
ATOM 1402 N N . ASN A 1 177 ? -2.018 15.776 -15.041 1.00 83.56 177 ASN A N 1
ATOM 1403 C CA . ASN A 1 177 ? -2.015 14.578 -15.875 1.00 83.56 177 ASN A CA 1
ATOM 1404 C C . ASN A 1 177 ? -0.607 13.963 -15.926 1.00 83.56 177 ASN A C 1
ATOM 1406 O O . ASN A 1 177 ? 0.390 14.588 -15.543 1.00 83.56 177 ASN A O 1
ATOM 1410 N N . ALA A 1 178 ? -0.513 12.735 -16.432 1.00 82.75 178 ALA A N 1
ATOM 1411 C CA . ALA A 1 178 ? 0.761 12.037 -16.567 1.00 82.75 178 ALA A CA 1
ATOM 1412 C C . ALA A 1 178 ? 1.829 12.840 -17.341 1.00 82.75 178 ALA A C 1
ATOM 1414 O O . ALA A 1 178 ? 2.994 12.847 -16.957 1.00 82.75 178 ALA A O 1
ATOM 1415 N N . GLU A 1 179 ? 1.464 13.570 -18.397 1.00 83.56 179 GLU A N 1
ATOM 1416 C CA . GLU A 1 179 ? 2.426 14.373 -19.165 1.00 83.56 179 GLU A CA 1
ATOM 1417 C C . GLU A 1 179 ? 3.008 15.521 -18.325 1.00 83.56 179 GLU A C 1
ATOM 1419 O O . GLU A 1 179 ? 4.219 15.757 -18.319 1.00 83.56 179 GLU A O 1
ATOM 1424 N N . GLN A 1 180 ? 2.162 16.211 -17.560 1.00 84.00 180 GLN A N 1
ATOM 1425 C CA . GLN A 1 180 ? 2.588 17.264 -16.639 1.00 84.00 180 GLN A CA 1
ATOM 1426 C C . GLN A 1 180 ? 3.503 16.710 -15.544 1.00 84.00 180 GLN A C 1
ATOM 1428 O O . GLN A 1 180 ? 4.535 17.313 -15.245 1.00 84.00 180 GLN A O 1
ATOM 1433 N N . MET A 1 181 ? 3.180 15.542 -14.988 1.00 82.50 181 MET A N 1
ATOM 1434 C CA . MET A 1 181 ? 4.020 14.900 -13.978 1.00 82.50 181 MET A CA 1
ATOM 1435 C C . MET A 1 181 ? 5.365 14.442 -14.556 1.00 82.50 181 MET A C 1
ATOM 1437 O O . MET A 1 181 ? 6.415 14.663 -13.953 1.00 82.50 181 MET A O 1
ATOM 1441 N N . LEU A 1 182 ? 5.366 13.880 -15.765 1.00 83.50 182 LEU A N 1
ATOM 1442 C CA . LEU A 1 182 ? 6.585 13.503 -16.475 1.00 83.50 182 LEU A CA 1
ATOM 1443 C C . LEU A 1 182 ? 7.487 14.720 -16.729 1.00 83.50 182 LEU A C 1
ATOM 1445 O O . LEU A 1 182 ? 8.706 14.652 -16.554 1.00 83.50 182 LEU A O 1
ATOM 1449 N N . ASN A 1 183 ? 6.894 15.855 -17.102 1.00 83.19 183 ASN A N 1
ATOM 1450 C CA . ASN A 1 183 ? 7.608 17.120 -17.239 1.00 83.19 183 ASN A CA 1
ATOM 1451 C C . ASN A 1 183 ? 8.179 17.599 -15.899 1.00 83.19 183 ASN A C 1
ATOM 1453 O O . ASN A 1 183 ? 9.316 18.067 -15.869 1.00 83.19 183 ASN A O 1
ATOM 1457 N N . ASN A 1 184 ? 7.452 17.451 -14.791 1.00 79.25 184 ASN A N 1
ATOM 1458 C CA . ASN A 1 184 ? 7.971 17.782 -13.462 1.00 79.25 184 ASN A CA 1
ATOM 1459 C C . ASN A 1 184 ? 9.174 16.908 -13.092 1.00 79.25 184 ASN A C 1
ATOM 1461 O O . ASN A 1 184 ? 10.197 17.448 -12.677 1.00 79.25 184 ASN A O 1
ATOM 1465 N N . LEU A 1 185 ? 9.098 15.591 -13.314 1.00 78.50 185 LEU A N 1
ATOM 1466 C CA . LEU A 1 185 ? 10.208 14.663 -13.059 1.00 78.50 185 LEU A CA 1
ATOM 1467 C C . LEU A 1 185 ? 11.456 15.019 -13.876 1.00 78.50 185 LEU A C 1
ATOM 1469 O O . LEU A 1 185 ? 12.558 15.022 -13.337 1.00 78.50 185 LEU A O 1
ATOM 1473 N N . ASN A 1 186 ? 11.290 15.388 -15.150 1.00 81.44 186 ASN A N 1
ATOM 1474 C CA . ASN A 1 186 ? 12.396 15.832 -16.009 1.00 81.44 186 ASN A CA 1
ATOM 1475 C C . ASN A 1 186 ? 13.024 17.166 -15.583 1.00 81.44 186 ASN A C 1
ATOM 1477 O O . ASN A 1 186 ? 14.170 17.447 -15.932 1.00 81.44 186 ASN A O 1
ATOM 1481 N N . ASN A 1 187 ? 12.271 18.004 -14.870 1.00 74.25 187 ASN A N 1
ATOM 1482 C CA . ASN A 1 187 ? 12.690 19.345 -14.471 1.00 74.25 187 ASN A CA 1
ATOM 1483 C C . ASN A 1 187 ? 12.998 19.465 -12.973 1.00 74.25 187 ASN A C 1
ATOM 1485 O O . ASN A 1 187 ? 13.319 20.562 -12.507 1.00 74.25 187 ASN A O 1
ATOM 1489 N N . MET A 1 188 ? 12.915 18.369 -12.215 1.00 71.06 188 MET A N 1
ATOM 1490 C CA . MET A 1 188 ? 13.115 18.375 -10.772 1.00 71.06 188 MET A CA 1
ATOM 1491 C C . MET A 1 188 ? 14.562 18.765 -10.439 1.00 71.06 188 MET A C 1
ATOM 1493 O O . MET A 1 188 ? 15.523 18.093 -10.823 1.00 71.06 188 MET A O 1
ATOM 1497 N N . LYS A 1 189 ? 14.713 19.879 -9.715 1.00 63.16 189 LYS A N 1
ATOM 1498 C CA . LYS A 1 189 ? 15.986 20.412 -9.207 1.00 63.16 189 LYS A CA 1
ATOM 1499 C C . LYS A 1 189 ? 15.872 20.624 -7.699 1.00 63.16 189 LYS A C 1
ATOM 1501 O O . LYS A 1 189 ? 14.783 20.876 -7.192 1.00 63.16 189 LYS A O 1
ATOM 1506 N N . THR A 1 190 ? 16.987 20.535 -6.976 1.00 55.31 190 THR A N 1
ATOM 1507 C CA . THR A 1 190 ? 16.989 20.659 -5.509 1.00 55.31 190 THR A CA 1
ATOM 1508 C C . THR A 1 190 ? 16.409 21.998 -5.026 1.00 55.31 190 THR A C 1
ATOM 1510 O O . THR A 1 190 ? 16.752 23.029 -5.613 1.00 55.31 190 THR A O 1
ATOM 1513 N N . PRO A 1 191 ? 15.690 22.030 -3.888 1.00 49.25 191 PRO A N 1
ATOM 1514 C CA . PRO A 1 191 ? 15.298 23.274 -3.215 1.00 49.25 191 PRO A CA 1
ATOM 1515 C C . PRO A 1 191 ? 16.481 24.115 -2.694 1.00 49.25 191 PRO A C 1
ATOM 1517 O O . PRO A 1 191 ? 16.300 25.279 -2.351 1.00 49.25 191 PRO A O 1
ATOM 1520 N N . LEU A 1 192 ? 17.690 23.539 -2.609 1.00 41.81 192 LEU A N 1
ATOM 1521 C CA . LEU A 1 192 ? 18.829 24.105 -1.873 1.00 41.81 192 LEU A CA 1
ATOM 1522 C C . LEU A 1 192 ? 20.156 24.080 -2.652 1.00 41.81 192 LEU A C 1
ATOM 1524 O O . LEU A 1 192 ? 21.180 23.735 -2.080 1.00 41.81 192 LEU A O 1
ATOM 1528 N N . GLY A 1 193 ? 20.165 24.433 -3.942 1.00 44.66 193 GLY A N 1
ATOM 1529 C CA . GLY A 1 193 ? 21.388 24.817 -4.680 1.00 44.66 193 GLY A CA 1
ATOM 1530 C C . GLY A 1 193 ? 22.597 23.859 -4.641 1.00 44.66 193 GLY A C 1
ATOM 1531 O O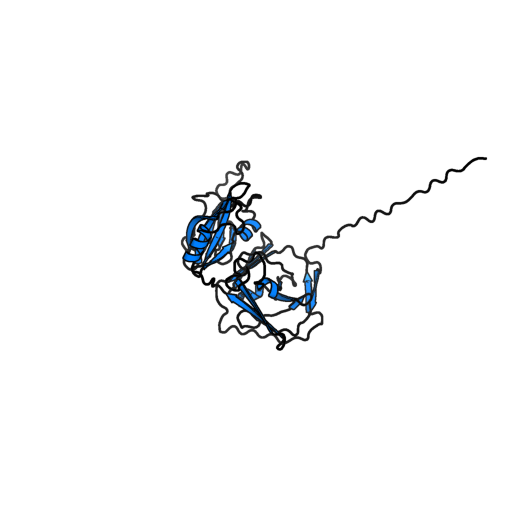 . GLY A 1 193 ? 23.696 24.272 -4.997 1.00 44.66 193 GLY A O 1
ATOM 1532 N N . GLN A 1 194 ? 22.432 22.609 -4.208 1.00 47.78 194 GLN A N 1
ATOM 1533 C CA . GLN A 1 194 ? 23.484 21.600 -4.179 1.00 47.78 194 GLN A CA 1
ATOM 1534 C C . GLN A 1 194 ? 23.422 20.835 -5.499 1.00 47.78 194 GLN A C 1
ATOM 1536 O O . GLN A 1 194 ? 22.439 20.157 -5.788 1.00 47.78 194 GLN A O 1
ATOM 1541 N N . GLU A 1 195 ? 24.482 20.947 -6.299 1.00 50.47 195 GLU A N 1
ATOM 1542 C CA . GLU A 1 195 ? 24.590 20.496 -7.700 1.00 50.47 195 GLU A CA 1
ATOM 1543 C C . GLU A 1 195 ? 24.439 18.975 -7.928 1.00 50.47 195 GLU A C 1
ATOM 1545 O O . GLU A 1 195 ? 24.622 18.493 -9.042 1.00 50.47 195 GLU A O 1
ATOM 1550 N N . PHE A 1 196 ? 24.109 18.196 -6.896 1.00 52.44 196 PHE A N 1
ATOM 1551 C CA . PHE A 1 196 ? 24.280 16.748 -6.911 1.00 52.44 196 PHE A CA 1
ATOM 1552 C C . PHE A 1 196 ? 23.019 15.939 -7.220 1.00 52.44 196 PHE A C 1
ATOM 1554 O O . PHE A 1 196 ? 23.199 14.809 -7.647 1.00 52.44 196 PHE A O 1
ATOM 1561 N N . TYR A 1 197 ? 21.793 16.473 -7.086 1.00 60.16 197 TYR A N 1
ATOM 1562 C CA . TYR A 1 197 ? 20.540 15.706 -7.251 1.00 60.16 197 TYR A CA 1
ATOM 1563 C C . TYR A 1 197 ? 19.615 16.299 -8.327 1.00 60.16 197 TYR A C 1
ATOM 1565 O O . TYR A 1 197 ? 18.700 17.067 -8.030 1.00 60.16 197 TYR A O 1
ATOM 1573 N N . ALA A 1 198 ? 19.840 15.929 -9.587 1.00 65.19 198 ALA A N 1
ATOM 1574 C CA . ALA A 1 198 ? 18.885 16.149 -10.676 1.00 65.19 198 ALA A CA 1
ATOM 1575 C C . ALA A 1 198 ? 18.283 14.803 -11.095 1.00 65.19 198 ALA A C 1
ATOM 1577 O O . ALA A 1 198 ? 19.035 13.845 -11.299 1.00 65.19 198 ALA A O 1
ATOM 1578 N N . ALA A 1 199 ? 16.954 14.738 -11.205 1.00 73.94 199 ALA A N 1
ATOM 1579 C CA . ALA A 1 199 ? 16.246 13.594 -11.766 1.00 73.94 199 ALA A CA 1
ATOM 1580 C C . ALA A 1 199 ? 16.131 13.762 -13.286 1.00 73.94 199 ALA A C 1
ATOM 1582 O O . ALA A 1 199 ? 15.809 14.842 -13.779 1.00 73.94 199 ALA A O 1
ATOM 1583 N N . LEU A 1 200 ? 16.420 12.700 -14.034 1.00 80.81 200 LEU A N 1
ATOM 1584 C CA . LEU A 1 200 ? 16.271 12.671 -15.485 1.00 80.81 200 LEU A CA 1
ATOM 1585 C C . LEU A 1 200 ? 15.570 11.381 -15.891 1.00 80.81 200 LEU A C 1
ATOM 1587 O O . LEU A 1 200 ? 16.094 10.286 -15.657 1.00 80.81 200 LEU A O 1
ATOM 1591 N N . VAL A 1 201 ? 14.416 11.510 -16.546 1.00 84.88 201 VAL A N 1
ATOM 1592 C CA . VAL A 1 201 ? 13.730 10.363 -17.138 1.00 84.88 201 VAL A CA 1
ATOM 1593 C C . VAL A 1 201 ? 14.570 9.852 -18.302 1.00 84.88 201 VAL A C 1
ATOM 1595 O O . VAL A 1 201 ? 14.846 10.586 -19.251 1.00 84.88 201 VAL A O 1
ATOM 1598 N N . LYS A 1 202 ? 14.988 8.586 -18.247 1.00 85.19 202 LYS A N 1
ATOM 1599 C CA . LYS A 1 202 ? 15.700 7.949 -19.368 1.00 85.19 202 LYS A CA 1
ATOM 1600 C C . LYS A 1 202 ? 14.756 7.204 -20.291 1.00 85.19 202 LYS A C 1
ATOM 1602 O O . LYS A 1 202 ? 15.017 7.138 -21.488 1.00 85.19 202 LYS A O 1
ATOM 1607 N N . LYS A 1 203 ? 13.684 6.628 -19.744 1.00 86.38 203 LYS A N 1
ATOM 1608 C CA . LYS A 1 203 ? 12.747 5.812 -20.514 1.00 86.38 203 LYS A CA 1
ATOM 1609 C C . LYS A 1 203 ? 11.349 5.866 -19.918 1.00 86.38 203 LYS A C 1
ATOM 1611 O O . LYS A 1 203 ? 11.182 5.953 -18.703 1.00 86.38 203 LYS A O 1
ATOM 1616 N N . VAL A 1 204 ? 10.366 5.800 -20.805 1.00 87.75 204 VAL A N 1
ATOM 1617 C CA . VAL A 1 204 ? 8.941 5.801 -20.490 1.00 87.75 204 VAL A CA 1
ATOM 1618 C C . VAL A 1 204 ? 8.308 4.651 -21.259 1.00 87.75 204 VAL A C 1
ATOM 1620 O O . VAL A 1 204 ? 8.455 4.576 -22.480 1.00 87.75 204 VAL A O 1
ATOM 1623 N N . TYR A 1 205 ? 7.620 3.758 -20.558 1.00 87.56 205 TYR A N 1
ATOM 1624 C CA . TYR A 1 205 ? 6.895 2.641 -21.153 1.00 87.56 205 TYR A CA 1
ATOM 1625 C C . TYR A 1 205 ? 5.397 2.877 -20.974 1.00 87.56 205 TYR A C 1
ATOM 1627 O O . TYR A 1 205 ? 4.942 2.920 -19.835 1.00 87.56 205 TYR A O 1
ATOM 1635 N N . PRO A 1 206 ? 4.617 3.040 -22.051 1.00 87.06 206 PRO A N 1
ATOM 1636 C CA . PRO A 1 206 ? 3.167 3.137 -21.943 1.00 87.06 206 PRO A CA 1
ATOM 1637 C C . PRO A 1 206 ? 2.571 1.839 -21.391 1.00 87.06 206 PRO A C 1
ATOM 1639 O O . PRO A 1 206 ? 2.922 0.753 -21.852 1.00 87.06 206 PRO A O 1
ATOM 1642 N N . ILE A 1 207 ? 1.649 1.962 -20.442 1.00 86.12 207 ILE A N 1
ATOM 1643 C CA . ILE A 1 207 ? 0.876 0.866 -19.866 1.00 86.12 207 ILE A CA 1
ATOM 1644 C C . ILE A 1 207 ? -0.606 1.227 -20.018 1.00 86.12 207 ILE A C 1
ATOM 1646 O O . ILE A 1 207 ? -1.098 2.180 -19.415 1.00 86.12 207 ILE A O 1
ATOM 1650 N N . TYR A 1 208 ? -1.322 0.493 -20.869 1.00 77.50 208 TYR A N 1
ATOM 1651 C CA . TYR A 1 208 ? -2.742 0.745 -21.128 1.00 77.50 208 TYR A CA 1
ATOM 1652 C C . TYR A 1 208 ? -3.562 0.697 -19.827 1.00 77.50 208 TYR A C 1
ATOM 1654 O O . TYR A 1 208 ? -3.303 -0.150 -18.977 1.00 77.50 208 TYR A O 1
ATOM 1662 N N . ASP A 1 209 ? -4.499 1.635 -19.657 1.00 76.44 209 ASP A N 1
ATOM 1663 C CA . ASP A 1 209 ? -5.310 1.863 -18.444 1.00 76.44 209 ASP A CA 1
ATOM 1664 C C . ASP A 1 209 ? -4.540 2.140 -17.131 1.00 76.44 209 ASP A C 1
ATOM 1666 O O . ASP A 1 209 ? -5.153 2.485 -16.127 1.00 76.44 209 ASP A O 1
ATOM 1670 N N . MET A 1 210 ? -3.204 2.094 -17.143 1.00 76.19 210 MET A N 1
ATOM 1671 C CA . MET A 1 210 ? -2.334 2.242 -15.964 1.00 76.19 210 MET A CA 1
ATOM 1672 C C . MET A 1 210 ? -1.326 3.399 -16.101 1.00 76.19 210 MET A C 1
ATOM 1674 O O . MET A 1 210 ? -0.544 3.647 -15.188 1.00 76.19 210 MET A O 1
ATOM 1678 N N . GLY A 1 211 ? -1.329 4.114 -17.232 1.00 87.50 211 GLY A N 1
ATOM 1679 C CA . GLY A 1 211 ? -0.447 5.246 -17.516 1.00 87.50 211 GLY A CA 1
ATOM 1680 C C . GLY A 1 211 ? 0.911 4.838 -18.081 1.00 87.50 211 GLY A C 1
ATOM 1681 O O . GLY A 1 211 ? 1.002 4.387 -19.221 1.00 87.50 211 GLY A O 1
ATOM 1682 N N . TYR A 1 212 ? 1.988 5.052 -17.331 1.00 89.81 212 TYR A N 1
ATOM 1683 C CA . TYR A 1 212 ? 3.363 4.886 -17.784 1.00 89.81 212 TYR A CA 1
ATOM 1684 C C . TYR A 1 212 ? 4.249 4.290 -16.693 1.00 89.81 212 TYR A C 1
ATOM 1686 O O . TYR A 1 212 ? 4.211 4.712 -15.544 1.00 89.81 212 TYR A O 1
ATOM 1694 N N . LEU A 1 213 ? 5.143 3.382 -17.069 1.00 89.69 213 LEU A N 1
ATOM 1695 C CA . LEU A 1 213 ? 6.288 3.016 -16.245 1.00 89.69 213 LEU A CA 1
ATOM 1696 C C . LEU A 1 213 ? 7.441 3.955 -16.594 1.00 89.69 213 LEU A C 1
ATOM 1698 O O . LEU A 1 213 ? 7.846 4.041 -17.756 1.00 89.69 213 LEU A O 1
ATOM 1702 N N . VAL A 1 214 ? 7.979 4.657 -15.608 1.00 89.38 214 VAL A N 1
ATO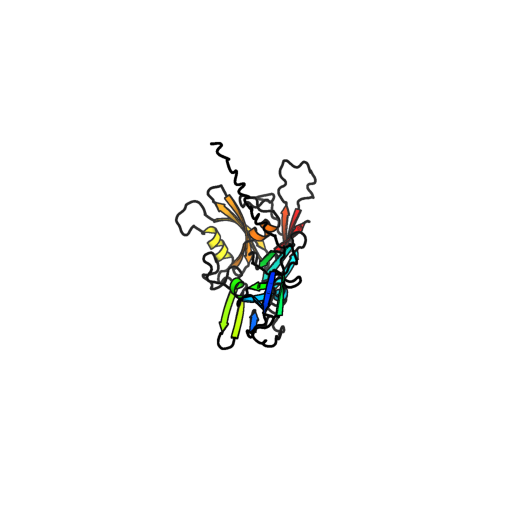M 1703 C CA . VAL A 1 214 ? 8.990 5.695 -15.808 1.00 89.38 214 VAL A CA 1
ATOM 1704 C C . VAL A 1 214 ? 10.281 5.271 -15.125 1.00 89.38 214 VAL A C 1
ATOM 1706 O O . VAL A 1 214 ? 10.321 5.082 -13.912 1.00 89.38 214 VAL A O 1
ATOM 1709 N N . TYR A 1 215 ? 11.348 5.136 -15.908 1.00 87.12 215 TYR A N 1
ATOM 1710 C CA . TYR A 1 215 ? 12.688 4.869 -15.395 1.00 87.12 215 TYR A CA 1
ATOM 1711 C C . TYR A 1 215 ? 13.478 6.174 -15.308 1.00 87.12 215 TYR A C 1
ATOM 1713 O O . TYR A 1 215 ? 13.674 6.875 -16.312 1.00 87.12 215 TYR A O 1
ATOM 1721 N N . VAL A 1 216 ? 13.940 6.491 -14.104 1.00 82.81 216 VAL A N 1
ATOM 1722 C CA . VAL A 1 216 ? 14.589 7.759 -13.764 1.00 82.81 216 VAL A CA 1
ATOM 1723 C C . VAL A 1 216 ? 15.968 7.483 -13.191 1.00 82.81 216 VAL A C 1
ATOM 1725 O O . VAL A 1 216 ? 16.113 6.676 -12.278 1.00 82.81 216 VAL A O 1
ATOM 1728 N N . ASN A 1 217 ? 16.974 8.208 -13.678 1.00 80.81 217 ASN A N 1
ATOM 1729 C CA . ASN A 1 217 ? 18.269 8.274 -13.009 1.00 80.81 217 ASN A CA 1
ATOM 1730 C C . ASN A 1 217 ? 18.377 9.593 -12.252 1.00 80.81 217 ASN A C 1
ATOM 1732 O O . ASN A 1 217 ? 18.171 10.664 -12.828 1.00 80.81 217 ASN A O 1
ATOM 1736 N N . GLN A 1 218 ? 18.750 9.508 -10.981 1.00 77.88 218 GLN A N 1
ATOM 1737 C CA . GLN A 1 218 ? 19.061 10.660 -10.150 1.00 77.88 218 GLN A CA 1
ATOM 1738 C C . GLN A 1 218 ? 20.559 10.690 -9.876 1.00 77.88 218 GLN A C 1
ATOM 1740 O O . GLN A 1 218 ? 21.138 9.697 -9.437 1.00 77.88 218 GLN A O 1
ATOM 1745 N N . SER A 1 219 ? 21.199 11.826 -10.135 1.00 73.12 219 SER A N 1
ATOM 1746 C CA . SER A 1 219 ? 22.587 12.031 -9.708 1.00 73.12 219 SER A CA 1
ATOM 1747 C C . SER A 1 219 ? 22.680 12.065 -8.173 1.00 73.12 219 SER A C 1
ATOM 1749 O O . SER A 1 219 ? 21.726 12.449 -7.497 1.00 73.12 219 SER A O 1
ATOM 1751 N N . SER A 1 220 ? 23.830 11.674 -7.627 1.00 68.06 220 SER A N 1
ATOM 1752 C CA . SER A 1 220 ? 24.199 11.802 -6.215 1.00 68.06 220 SER A CA 1
ATOM 1753 C C . SER A 1 220 ? 25.719 11.983 -6.079 1.00 68.06 220 SER A C 1
ATOM 1755 O O . SER A 1 220 ? 26.470 11.803 -7.041 1.00 68.06 220 SER A O 1
ATOM 1757 N N . SER A 1 221 ? 26.205 12.278 -4.870 1.00 66.44 221 SER A N 1
ATOM 1758 C CA . SER A 1 221 ? 27.647 12.374 -4.587 1.00 66.44 221 SER A CA 1
ATOM 1759 C C . SER A 1 221 ? 28.422 11.059 -4.780 1.00 66.44 221 SER A C 1
ATOM 1761 O O . SER A 1 221 ? 29.647 11.094 -4.872 1.00 66.44 221 SER A O 1
ATOM 1763 N N . HIS A 1 222 ? 27.733 9.916 -4.880 1.00 62.53 222 HIS A N 1
ATOM 1764 C CA . HIS A 1 222 ? 28.327 8.579 -5.021 1.00 62.53 222 HIS A CA 1
ATOM 1765 C C . HIS A 1 222 ? 28.023 7.925 -6.387 1.00 62.53 222 HIS A C 1
ATOM 1767 O O . HIS A 1 222 ? 28.259 6.732 -6.574 1.00 62.53 222 HIS A O 1
ATOM 1773 N N . GLY A 1 223 ? 27.516 8.694 -7.360 1.00 70.56 223 GLY A N 1
ATOM 1774 C CA . GLY A 1 223 ? 27.116 8.212 -8.688 1.00 70.56 223 GLY A CA 1
ATOM 1775 C C . GLY A 1 223 ? 25.616 8.375 -8.940 1.00 70.56 223 GLY A C 1
ATOM 1776 O O . GLY A 1 223 ? 24.981 9.235 -8.341 1.00 70.56 223 GLY A O 1
ATOM 1777 N N . TYR A 1 224 ? 25.043 7.569 -9.837 1.00 71.31 224 TYR A N 1
ATOM 1778 C CA . TYR A 1 224 ? 23.611 7.624 -10.151 1.00 71.31 224 TYR A CA 1
ATOM 1779 C C . TYR A 1 224 ? 22.821 6.573 -9.372 1.00 71.31 224 TYR A C 1
ATOM 1781 O O . TYR A 1 224 ? 23.213 5.407 -9.357 1.00 71.31 224 TYR A O 1
ATOM 1789 N N . ASN A 1 225 ? 21.696 6.987 -8.802 1.00 78.38 225 ASN A N 1
ATOM 1790 C CA . ASN A 1 225 ? 20.655 6.103 -8.294 1.00 78.38 225 ASN A CA 1
ATOM 1791 C C . ASN A 1 225 ? 19.600 5.922 -9.386 1.00 78.38 225 ASN A C 1
ATOM 1793 O O . ASN A 1 225 ? 19.328 6.854 -10.149 1.00 78.38 225 ASN A O 1
ATOM 1797 N N . SER A 1 226 ? 19.017 4.732 -9.461 1.00 79.88 226 SER A N 1
ATOM 1798 C CA . SER A 1 226 ? 18.064 4.372 -10.510 1.00 79.88 226 SER A CA 1
ATOM 1799 C C . SER A 1 226 ? 16.744 4.007 -9.872 1.00 79.88 226 SER A C 1
ATOM 1801 O O . SER A 1 226 ? 16.699 3.117 -9.026 1.00 79.88 226 SER A O 1
ATOM 1803 N N . PHE A 1 227 ? 15.692 4.691 -10.301 1.00 81.56 227 PHE A N 1
ATOM 1804 C CA . PHE A 1 227 ? 14.359 4.601 -9.736 1.00 81.56 227 PHE A CA 1
ATOM 1805 C C . PHE A 1 227 ? 13.378 4.159 -10.809 1.00 81.56 227 PHE A C 1
ATOM 1807 O O . PHE A 1 227 ? 13.492 4.536 -11.981 1.00 81.56 227 PHE A O 1
ATOM 1814 N N . LEU A 1 228 ? 12.384 3.392 -10.379 1.00 87.38 228 LEU A N 1
ATOM 1815 C CA . LEU A 1 228 ? 11.246 3.031 -11.199 1.00 87.38 228 LEU A CA 1
ATOM 1816 C C . LEU A 1 228 ? 9.991 3.616 -10.562 1.00 87.38 228 LEU A C 1
ATOM 1818 O O . LEU A 1 228 ? 9.723 3.388 -9.385 1.00 87.38 228 LEU A O 1
ATOM 1822 N N . TYR A 1 229 ? 9.230 4.358 -11.352 1.00 88.12 229 TYR A N 1
ATOM 1823 C CA . TYR A 1 229 ? 7.952 4.919 -10.944 1.00 88.12 229 TYR A CA 1
ATOM 1824 C C . TYR A 1 229 ? 6.842 4.335 -11.807 1.00 88.12 229 TYR A C 1
ATOM 1826 O O . TYR A 1 229 ? 7.011 4.188 -13.020 1.00 88.12 229 TYR A O 1
ATOM 1834 N N . LEU A 1 230 ? 5.701 4.035 -11.198 1.00 90.06 230 LEU A N 1
ATOM 1835 C CA . LEU A 1 230 ? 4.452 3.831 -11.924 1.00 90.06 230 LEU A CA 1
ATOM 1836 C C . LEU A 1 230 ? 3.692 5.154 -11.914 1.00 90.06 230 LEU A C 1
ATOM 1838 O O . LEU A 1 230 ? 3.325 5.635 -10.853 1.00 90.06 230 LEU A O 1
ATOM 1842 N N . LEU A 1 231 ? 3.484 5.750 -13.079 1.00 89.19 231 LEU A N 1
ATOM 1843 C CA . LEU A 1 231 ? 2.785 7.013 -13.262 1.00 89.19 231 LEU A CA 1
ATOM 1844 C C . LEU A 1 231 ? 1.425 6.749 -13.905 1.00 89.19 231 LEU A C 1
ATOM 1846 O O . LEU A 1 231 ? 1.365 6.462 -15.095 1.00 89.19 231 LEU A O 1
ATOM 1850 N N . LYS A 1 232 ? 0.336 6.873 -13.155 1.00 87.19 232 LYS A N 1
ATOM 1851 C CA . LYS A 1 232 ? -1.028 6.695 -13.656 1.00 87.19 232 LYS A CA 1
ATOM 1852 C C . LYS A 1 232 ? -1.451 7.854 -14.563 1.00 87.19 232 LYS A C 1
ATOM 1854 O O . LYS A 1 232 ? -0.882 8.945 -14.543 1.00 87.19 232 LYS A O 1
ATOM 1859 N N . ASN A 1 233 ? -2.473 7.617 -15.387 1.00 85.12 233 ASN A N 1
ATOM 1860 C CA . ASN A 1 233 ? -2.957 8.582 -16.389 1.00 85.12 233 ASN A CA 1
ATOM 1861 C C . ASN A 1 233 ? -3.416 9.918 -15.784 1.00 85.12 233 ASN A C 1
ATOM 1863 O O . ASN A 1 233 ? -3.177 10.985 -16.354 1.00 85.12 233 ASN A O 1
ATOM 1867 N N . ASN A 1 234 ? -4.027 9.856 -14.608 1.00 80.69 234 ASN A N 1
ATOM 1868 C CA . ASN A 1 234 ? -4.455 10.996 -13.799 1.00 80.69 234 ASN A CA 1
ATOM 1869 C C . ASN A 1 234 ? -3.311 11.630 -12.984 1.00 80.69 234 ASN A C 1
ATOM 1871 O O . ASN A 1 234 ? -3.565 12.330 -12.007 1.00 80.69 234 ASN A O 1
ATOM 1875 N N . GLY A 1 235 ? -2.067 11.340 -13.381 1.00 78.62 235 GLY A N 1
ATOM 1876 C CA . GLY A 1 235 ? -0.834 11.913 -12.866 1.00 78.62 235 GLY A CA 1
ATOM 1877 C C . GLY A 1 235 ? -0.427 11.443 -11.477 1.00 78.62 235 GLY A C 1
ATOM 1878 O O . GLY A 1 235 ? 0.558 11.974 -10.964 1.00 78.62 235 GLY A O 1
ATOM 1879 N N . GLU A 1 236 ? -1.156 10.529 -10.836 1.00 82.50 236 GLU A N 1
ATOM 1880 C CA 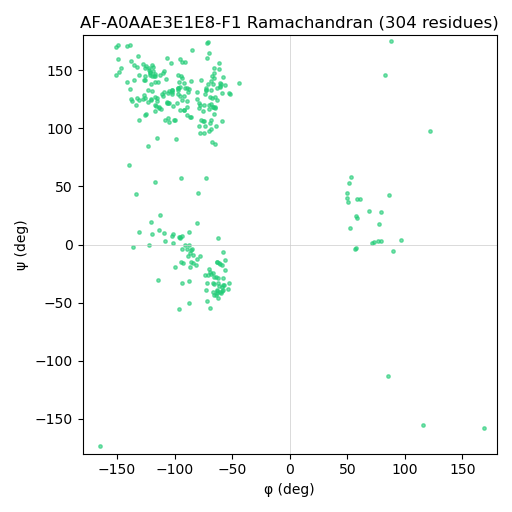. GLU A 1 236 ? -0.688 9.862 -9.617 1.00 82.50 236 GLU A CA 1
ATOM 1881 C C . GLU A 1 236 ? 0.597 9.112 -9.936 1.00 82.50 236 GLU A C 1
ATOM 1883 O O . GLU A 1 236 ? 0.688 8.456 -10.971 1.00 82.50 236 GLU A O 1
ATOM 1888 N N . TYR A 1 237 ? 1.598 9.193 -9.067 1.00 83.44 237 TYR A N 1
ATOM 1889 C CA . TYR A 1 237 ? 2.805 8.403 -9.236 1.00 83.44 237 TYR A CA 1
ATOM 1890 C C . TYR A 1 237 ? 3.103 7.603 -7.976 1.00 83.44 237 TYR A C 1
ATOM 1892 O O . TYR A 1 237 ? 2.946 8.083 -6.857 1.00 83.44 237 TYR A O 1
ATOM 1900 N N . ILE A 1 238 ? 3.566 6.379 -8.186 1.00 86.56 238 ILE A N 1
ATOM 1901 C CA . ILE A 1 238 ? 3.953 5.437 -7.149 1.00 86.56 238 ILE A CA 1
ATOM 1902 C C . ILE A 1 238 ? 5.449 5.187 -7.289 1.00 86.56 238 ILE A C 1
ATOM 1904 O O . ILE A 1 238 ? 5.928 4.787 -8.355 1.00 86.56 238 ILE A O 1
ATOM 1908 N N . ASP A 1 239 ? 6.192 5.425 -6.210 1.00 85.81 239 ASP A N 1
ATOM 1909 C CA . ASP A 1 239 ? 7.604 5.063 -6.120 1.00 85.81 239 ASP A CA 1
ATOM 1910 C C . ASP A 1 239 ? 7.740 3.560 -5.858 1.00 85.81 239 ASP A C 1
ATOM 1912 O O . ASP A 1 239 ? 7.490 3.069 -4.756 1.00 85.81 239 ASP A O 1
ATOM 1916 N N . LEU A 1 240 ? 8.162 2.813 -6.879 1.00 88.81 240 LEU A N 1
ATOM 1917 C CA . LEU A 1 240 ? 8.280 1.363 -6.777 1.00 88.81 240 LEU A CA 1
ATOM 1918 C C . LEU A 1 240 ? 9.540 0.932 -6.015 1.00 88.81 240 LEU A C 1
ATOM 1920 O O . LEU A 1 240 ? 9.669 -0.240 -5.672 1.00 88.81 240 LEU A O 1
ATOM 1924 N N . ASN A 1 241 ? 10.484 1.821 -5.700 1.00 86.62 241 ASN A N 1
ATOM 1925 C CA . ASN A 1 241 ? 11.760 1.423 -5.091 1.00 86.62 241 ASN A CA 1
ATOM 1926 C C . ASN A 1 241 ? 11.589 0.748 -3.736 1.00 86.62 241 ASN A C 1
ATOM 1928 O O . ASN A 1 241 ? 12.316 -0.189 -3.421 1.00 86.62 241 ASN A O 1
ATOM 1932 N N . ASN A 1 242 ? 10.613 1.191 -2.952 1.00 87.31 242 ASN A N 1
ATOM 1933 C CA . ASN A 1 242 ? 10.258 0.579 -1.677 1.00 87.31 242 ASN A CA 1
ATOM 1934 C C . ASN A 1 242 ? 9.862 -0.896 -1.831 1.00 87.31 242 ASN A C 1
ATOM 1936 O O . ASN A 1 242 ? 10.295 -1.743 -1.048 1.00 87.31 242 ASN A O 1
ATOM 1940 N N . ILE A 1 243 ? 9.123 -1.199 -2.895 1.00 90.56 243 ILE A N 1
ATOM 1941 C CA . ILE A 1 243 ? 8.685 -2.547 -3.256 1.00 90.56 243 ILE A CA 1
ATOM 1942 C C . ILE A 1 243 ? 9.897 -3.363 -3.704 1.00 90.56 243 ILE A C 1
ATOM 1944 O O . ILE A 1 243 ? 10.219 -4.389 -3.107 1.00 90.56 243 ILE A O 1
ATOM 1948 N N . PHE A 1 244 ? 10.659 -2.866 -4.682 1.00 90.75 244 PHE A N 1
ATOM 1949 C CA . PHE A 1 244 ? 11.866 -3.544 -5.171 1.00 90.75 244 PHE A CA 1
ATOM 1950 C C . PHE A 1 244 ? 12.897 -3.780 -4.055 1.00 90.75 244 PHE A C 1
ATOM 1952 O O . PHE A 1 244 ? 13.572 -4.811 -4.044 1.00 90.75 244 PHE A O 1
ATOM 1959 N N . LYS A 1 245 ? 13.010 -2.865 -3.087 1.00 89.81 245 LYS A N 1
ATOM 1960 C CA . LYS A 1 245 ? 13.892 -3.006 -1.924 1.00 89.81 245 LYS A CA 1
ATOM 1961 C C . LYS A 1 245 ? 13.472 -4.175 -1.044 1.00 89.81 245 LYS A C 1
ATOM 1963 O O . LYS A 1 245 ? 14.339 -4.946 -0.644 1.00 89.81 245 LYS A O 1
ATOM 1968 N N . GLN A 1 246 ? 12.177 -4.338 -0.780 1.00 90.88 246 GLN A N 1
ATOM 1969 C CA . GLN A 1 246 ? 11.672 -5.440 0.040 1.00 90.88 246 GLN A CA 1
ATOM 1970 C C . GLN A 1 246 ? 11.970 -6.813 -0.587 1.00 90.88 246 GLN A C 1
ATOM 1972 O O . GLN A 1 246 ? 12.300 -7.759 0.123 1.00 90.88 246 GLN A O 1
ATOM 1977 N N . TYR A 1 247 ? 11.971 -6.900 -1.919 1.00 91.31 247 TYR A N 1
ATOM 1978 C CA . TYR A 1 247 ? 12.368 -8.102 -2.661 1.00 91.31 247 TYR A CA 1
ATOM 1979 C C . TYR A 1 247 ? 13.883 -8.199 -2.961 1.00 91.31 247 TYR A C 1
ATOM 1981 O O . TYR A 1 247 ? 14.324 -9.063 -3.725 1.00 91.31 247 TYR A O 1
ATOM 1989 N N . ASN A 1 248 ? 14.717 -7.341 -2.362 1.00 89.19 248 ASN A N 1
ATOM 1990 C CA . ASN A 1 248 ? 16.173 -7.316 -2.554 1.00 89.19 248 ASN A CA 1
ATOM 1991 C C . ASN A 1 248 ? 16.613 -7.113 -4.019 1.00 89.19 248 ASN A C 1
ATOM 1993 O O . ASN A 1 248 ? 17.572 -7.741 -4.489 1.00 89.19 248 ASN A O 1
ATOM 1997 N N . PHE A 1 249 ? 15.910 -6.248 -4.750 1.00 87.88 249 PHE A N 1
ATOM 1998 C CA . PHE A 1 249 ? 16.283 -5.781 -6.090 1.00 87.88 249 PHE A CA 1
ATOM 1999 C C . PHE A 1 249 ? 16.917 -4.392 -6.094 1.00 87.88 249 PHE A C 1
ATOM 2001 O O . PHE A 1 249 ? 17.253 -3.889 -7.158 1.00 87.88 249 PHE A O 1
ATOM 2008 N N . ILE A 1 250 ? 17.097 -3.764 -4.937 1.00 86.00 250 ILE A N 1
ATOM 2009 C CA . ILE A 1 250 ? 17.845 -2.514 -4.811 1.00 86.00 250 ILE A CA 1
ATOM 2010 C C . ILE A 1 250 ? 19.194 -2.841 -4.173 1.00 86.00 250 ILE A C 1
ATOM 2012 O O . ILE A 1 250 ? 19.252 -3.554 -3.172 1.00 86.00 250 ILE A O 1
ATOM 2016 N N . THR A 1 251 ? 20.285 -2.364 -4.771 1.00 81.00 251 THR A N 1
ATOM 2017 C CA . THR A 1 251 ? 21.627 -2.502 -4.185 1.00 81.00 251 THR A CA 1
ATOM 2018 C C . THR A 1 251 ? 21.773 -1.621 -2.942 1.00 81.00 251 THR A C 1
ATOM 2020 O O . THR A 1 251 ? 21.004 -0.683 -2.738 1.00 81.00 251 THR A O 1
ATOM 2023 N N . GLU A 1 252 ? 22.806 -1.859 -2.133 1.00 75.38 252 GLU A N 1
ATOM 2024 C CA . GLU A 1 252 ? 23.133 -1.015 -0.969 1.00 75.38 252 GLU A CA 1
ATOM 2025 C C . GLU A 1 252 ? 23.342 0.474 -1.326 1.00 75.38 252 GLU A C 1
ATOM 2027 O O . GLU A 1 252 ? 23.153 1.350 -0.487 1.00 75.38 252 GLU A O 1
ATOM 2032 N N . TRP A 1 253 ? 23.659 0.761 -2.593 1.00 73.25 253 TRP A N 1
ATOM 2033 C CA . TRP A 1 253 ? 23.862 2.104 -3.136 1.00 73.25 253 TRP A CA 1
ATOM 2034 C C . TRP A 1 253 ? 22.602 2.704 -3.775 1.00 73.25 253 TRP A C 1
ATOM 2036 O O . TRP A 1 253 ? 22.694 3.745 -4.410 1.00 73.25 253 TRP A O 1
ATOM 2046 N N . GLY A 1 254 ? 21.434 2.061 -3.659 1.00 74.12 254 GLY A N 1
ATOM 2047 C CA . GLY A 1 254 ? 20.176 2.587 -4.205 1.00 74.12 254 GLY A CA 1
ATOM 2048 C C . GLY A 1 254 ? 20.011 2.406 -5.718 1.00 74.12 254 GLY A C 1
ATOM 2049 O O . GLY A 1 254 ? 19.190 3.081 -6.333 1.00 74.12 254 GLY A O 1
ATOM 2050 N N . LYS A 1 255 ? 20.790 1.512 -6.340 1.00 80.31 255 LYS A N 1
ATOM 2051 C CA . LYS A 1 255 ? 20.643 1.176 -7.767 1.00 80.31 255 LYS A CA 1
ATOM 2052 C C . LYS A 1 255 ? 19.705 -0.004 -7.962 1.00 80.31 255 LYS A C 1
ATOM 2054 O O . LYS A 1 255 ? 19.830 -1.000 -7.246 1.00 80.31 255 LYS A O 1
ATOM 2059 N N . LEU A 1 256 ? 18.850 0.075 -8.977 1.00 82.56 256 LEU A N 1
ATOM 2060 C CA . LEU A 1 256 ? 18.006 -1.033 -9.406 1.00 82.56 256 LEU A CA 1
ATOM 2061 C C . LEU A 1 256 ? 18.867 -2.172 -9.976 1.00 82.56 256 LEU A C 1
ATOM 2063 O O . LEU A 1 256 ? 19.576 -2.009 -10.965 1.00 82.56 256 LEU A O 1
ATOM 2067 N N . ASN A 1 257 ? 18.809 -3.337 -9.339 1.00 81.25 257 ASN A N 1
ATOM 2068 C CA . ASN A 1 257 ? 19.627 -4.504 -9.643 1.00 81.25 257 ASN A CA 1
ATOM 2069 C C . ASN A 1 257 ? 18.924 -5.481 -10.602 1.00 81.25 257 ASN A C 1
ATOM 2071 O O . ASN A 1 257 ? 18.718 -6.659 -10.288 1.00 81.25 257 ASN A O 1
ATOM 2075 N N . VAL A 1 258 ? 18.536 -4.978 -11.773 1.00 78.25 258 VAL A N 1
ATOM 2076 C CA . VAL A 1 258 ? 17.876 -5.753 -12.835 1.00 78.25 258 VAL A CA 1
ATOM 2077 C C . VAL A 1 258 ? 18.678 -5.676 -14.138 1.00 78.25 258 VAL A C 1
ATOM 2079 O O . VAL A 1 258 ? 19.397 -4.705 -14.381 1.00 78.25 258 VAL A O 1
ATOM 2082 N N . SER A 1 259 ? 18.615 -6.720 -14.961 1.00 68.44 259 SER A N 1
ATOM 2083 C CA . SER A 1 259 ? 19.480 -6.882 -16.131 1.00 68.44 259 SER A CA 1
ATOM 2084 C C . SER A 1 259 ? 19.041 -6.030 -17.308 1.00 68.44 259 SER A C 1
ATOM 2086 O O . SER A 1 259 ? 18.215 -6.472 -18.092 1.00 68.44 259 SER A O 1
ATOM 2088 N N . GLY A 1 260 ? 19.646 -4.851 -17.465 1.00 54.53 260 GLY A N 1
ATOM 2089 C CA . GLY A 1 260 ? 19.564 -4.020 -18.665 1.00 54.53 260 GLY A CA 1
ATOM 2090 C C . GLY A 1 260 ? 19.018 -2.632 -18.367 1.00 54.53 260 GLY A C 1
ATOM 2091 O O . GLY A 1 260 ? 17.806 -2.434 -18.368 1.00 54.53 260 GLY A O 1
ATOM 2092 N N . GLU A 1 261 ? 19.915 -1.656 -18.203 1.00 51.91 261 GLU A N 1
ATOM 2093 C CA . GLU A 1 261 ? 19.539 -0.234 -18.222 1.00 51.91 261 GLU A CA 1
ATOM 2094 C C . GLU A 1 261 ? 18.911 0.170 -19.579 1.00 51.91 261 GLU A C 1
ATOM 2096 O O . GLU A 1 261 ? 18.206 1.174 -19.646 1.00 51.91 261 GLU A O 1
ATOM 2101 N N . GLU A 1 262 ? 19.079 -0.643 -20.639 1.00 51.56 262 GLU A N 1
ATOM 2102 C CA . GLU A 1 262 ? 18.460 -0.418 -21.957 1.00 51.56 262 GLU A CA 1
ATOM 2103 C C . GLU A 1 262 ? 17.417 -1.489 -22.376 1.00 51.56 262 GLU A C 1
ATOM 2105 O O . GLU A 1 262 ? 16.402 -1.114 -22.974 1.00 51.56 262 GLU A O 1
ATOM 2110 N N . ASP A 1 263 ? 17.551 -2.759 -21.947 1.00 56.84 263 ASP A N 1
ATOM 2111 C CA . ASP A 1 263 ? 16.749 -3.905 -22.444 1.00 56.84 263 ASP A CA 1
ATOM 2112 C C . ASP A 1 263 ? 16.120 -4.813 -21.356 1.00 56.84 263 ASP A C 1
ATOM 2114 O O . ASP A 1 263 ? 15.636 -5.899 -21.659 1.00 56.84 263 ASP A O 1
ATOM 2118 N N . GLY A 1 264 ? 16.131 -4.419 -20.077 1.00 66.00 264 GLY A N 1
ATOM 2119 C CA . GLY A 1 264 ? 15.824 -5.333 -18.964 1.00 66.00 264 GLY A CA 1
ATOM 2120 C C . GLY A 1 264 ? 14.394 -5.422 -18.460 1.00 66.00 264 GLY A C 1
ATOM 2121 O O . GLY A 1 264 ? 14.069 -6.350 -17.721 1.00 66.00 264 GLY A O 1
ATOM 2122 N N . LEU A 1 265 ? 13.559 -4.452 -18.825 1.00 81.69 265 LEU A N 1
ATOM 2123 C CA . LEU A 1 265 ? 12.160 -4.355 -18.418 1.00 81.69 265 LEU A CA 1
ATOM 2124 C C . LEU A 1 265 ? 11.288 -4.540 -19.660 1.00 81.69 265 LEU A C 1
ATOM 2126 O O . LEU A 1 265 ? 11.356 -3.746 -20.600 1.00 81.69 265 LEU A O 1
ATOM 2130 N N . PHE A 1 266 ? 10.458 -5.576 -19.656 1.00 85.56 266 PHE A N 1
ATOM 2131 C CA . PHE A 1 266 ? 9.535 -5.897 -20.736 1.00 85.56 266 PHE A CA 1
ATOM 2132 C C . PHE A 1 266 ? 8.106 -5.797 -20.227 1.00 85.56 266 PHE A C 1
ATOM 2134 O O . PHE A 1 266 ? 7.720 -6.529 -19.322 1.00 85.56 266 PHE A O 1
ATOM 2141 N N . ILE A 1 267 ? 7.301 -4.930 -20.830 1.00 87.44 267 ILE A N 1
ATOM 2142 C CA . ILE A 1 267 ? 5.869 -4.887 -20.532 1.00 87.44 267 ILE A CA 1
ATOM 2143 C C . ILE A 1 267 ? 5.198 -6.112 -21.161 1.00 87.44 267 ILE A C 1
ATOM 2145 O O . ILE A 1 267 ? 5.490 -6.481 -22.306 1.00 87.44 267 ILE A O 1
ATOM 2149 N N . SER A 1 268 ? 4.333 -6.779 -20.400 1.00 87.81 268 SER A N 1
ATOM 2150 C CA . SER A 1 268 ? 3.541 -7.902 -20.890 1.00 87.81 268 SER A CA 1
ATOM 2151 C C . SER A 1 268 ? 2.614 -7.465 -22.029 1.00 87.81 268 SER A C 1
ATOM 2153 O O . SER A 1 268 ? 2.252 -6.301 -22.153 1.00 87.81 268 SER A O 1
ATOM 2155 N N . LYS A 1 269 ? 2.205 -8.399 -22.897 1.00 86.31 269 LYS A N 1
ATOM 2156 C CA . LYS A 1 269 ? 1.367 -8.064 -24.068 1.00 86.31 269 LYS A CA 1
ATOM 2157 C C . LYS A 1 269 ? 0.004 -7.472 -23.698 1.00 86.31 269 LYS A C 1
ATOM 2159 O O . LYS A 1 269 ? -0.570 -6.734 -24.489 1.00 86.31 269 LYS A O 1
ATOM 2164 N N . ASP A 1 270 ? -0.517 -7.852 -22.539 1.00 87.50 270 ASP A N 1
ATOM 2165 C CA . ASP A 1 270 ? -1.758 -7.353 -21.950 1.00 87.50 270 ASP A CA 1
ATOM 2166 C C . ASP A 1 270 ? -1.547 -6.095 -21.089 1.00 87.50 270 ASP A C 1
ATOM 2168 O O . ASP A 1 270 ? -2.518 -5.552 -20.577 1.00 87.50 270 ASP A O 1
ATOM 2172 N N . ASN A 1 271 ? -0.307 -5.606 -20.962 1.00 86.06 271 ASN A N 1
ATOM 2173 C CA . ASN A 1 271 ? 0.077 -4.428 -20.182 1.00 86.06 271 ASN A CA 1
ATOM 2174 C C . ASN A 1 271 ? -0.294 -4.499 -18.690 1.00 86.06 271 ASN A C 1
ATOM 2176 O O . ASN A 1 271 ? -0.450 -3.474 -18.040 1.00 86.06 271 ASN A O 1
ATOM 2180 N N . THR A 1 272 ? -0.435 -5.695 -18.129 1.00 87.56 272 THR A N 1
ATOM 2181 C CA . THR A 1 272 ? -0.763 -5.890 -16.707 1.00 87.56 272 THR A CA 1
ATOM 2182 C C . THR A 1 272 ? 0.475 -6.095 -15.843 1.00 87.56 272 THR A C 1
ATOM 2184 O O . THR A 1 272 ? 0.399 -5.987 -14.623 1.00 87.56 272 THR A O 1
ATOM 2187 N N . SER A 1 273 ? 1.627 -6.378 -16.457 1.00 90.00 273 SER A N 1
ATOM 2188 C CA . SER A 1 273 ? 2.835 -6.724 -15.720 1.00 90.00 273 SER A CA 1
ATOM 2189 C C . SER A 1 273 ? 4.128 -6.296 -16.405 1.00 90.00 273 SER A C 1
ATOM 2191 O O . SER A 1 273 ? 4.191 -6.063 -17.617 1.00 90.00 273 SER A O 1
ATOM 2193 N N . VAL A 1 274 ? 5.189 -6.206 -15.604 1.00 90.19 274 VAL A N 1
ATOM 2194 C CA . VAL A 1 274 ? 6.557 -5.923 -16.051 1.00 90.19 274 VAL A CA 1
ATOM 2195 C C . VAL A 1 274 ? 7.416 -7.148 -15.802 1.00 90.19 274 VAL A C 1
ATOM 2197 O O . VAL A 1 274 ? 7.630 -7.547 -14.662 1.00 90.19 274 VAL A O 1
ATOM 2200 N N . LEU A 1 275 ? 7.947 -7.730 -16.866 1.00 89.31 275 LEU A N 1
ATOM 2201 C CA . LEU A 1 275 ? 8.886 -8.834 -16.808 1.00 89.31 275 LEU A CA 1
ATOM 2202 C C . LEU A 1 275 ? 10.309 -8.295 -16.781 1.00 89.31 275 LEU A C 1
ATOM 2204 O O . LEU A 1 275 ? 10.670 -7.434 -17.581 1.00 89.31 275 LEU A O 1
ATOM 2208 N N . PHE A 1 276 ? 11.135 -8.838 -15.902 1.00 87.69 276 PHE A N 1
ATOM 2209 C CA . PHE A 1 276 ? 12.538 -8.458 -15.793 1.00 87.69 276 PHE A CA 1
ATOM 2210 C C . PHE A 1 276 ? 13.378 -9.615 -15.290 1.00 87.69 276 PHE A C 1
ATOM 2212 O O . PHE A 1 276 ? 12.840 -10.634 -14.858 1.00 87.69 276 PHE A O 1
ATOM 2219 N N . SER A 1 277 ? 14.701 -9.471 -15.348 1.00 85.25 277 SER A N 1
ATOM 2220 C CA . SER A 1 277 ? 15.590 -10.430 -14.691 1.00 85.25 277 SER A CA 1
ATOM 2221 C C . SER A 1 277 ? 16.454 -9.755 -13.640 1.00 85.25 277 SER A C 1
ATOM 2223 O O . SER A 1 277 ? 16.858 -8.606 -13.808 1.00 85.25 277 SER A O 1
ATOM 2225 N N . LYS A 1 278 ? 16.734 -10.458 -12.544 1.00 83.62 278 LYS A N 1
ATOM 2226 C CA . LYS A 1 278 ? 17.708 -10.011 -11.543 1.00 83.62 278 LYS A CA 1
ATOM 2227 C C . LYS A 1 278 ? 19.113 -10.131 -12.118 1.00 83.62 278 LYS A C 1
ATOM 2229 O O . LYS A 1 278 ? 19.426 -11.158 -12.721 1.00 83.62 278 LYS A O 1
ATOM 2234 N N . ASN A 1 279 ? 19.977 -9.142 -11.886 1.00 75.69 279 ASN A N 1
ATOM 2235 C CA . ASN A 1 279 ? 21.398 -9.366 -12.145 1.00 75.69 279 ASN A CA 1
ATOM 2236 C C . ASN A 1 279 ? 21.926 -10.393 -11.146 1.00 75.69 279 ASN A C 1
ATOM 2238 O O . ASN A 1 279 ? 21.791 -10.223 -9.933 1.00 75.69 279 ASN A O 1
ATOM 2242 N N . VAL A 1 280 ? 22.545 -11.446 -11.663 1.00 66.00 280 VAL A N 1
ATOM 2243 C CA . VAL A 1 280 ? 23.311 -12.382 -10.846 1.00 66.00 280 VAL A CA 1
ATOM 2244 C C . VAL A 1 280 ? 24.727 -11.847 -10.764 1.00 66.00 280 VAL A C 1
ATOM 2246 O O . VAL A 1 280 ? 25.317 -11.511 -11.793 1.00 66.00 280 VAL A O 1
ATOM 2249 N N . ASP A 1 281 ? 25.278 -11.774 -9.556 1.00 57.47 281 ASP A N 1
ATOM 2250 C CA . ASP A 1 281 ? 26.690 -11.458 -9.384 1.00 57.47 281 ASP A CA 1
ATOM 2251 C C . ASP A 1 281 ? 27.539 -12.411 -10.231 1.00 57.47 281 ASP A C 1
ATOM 2253 O O . ASP A 1 281 ? 27.401 -13.634 -10.148 1.00 57.47 281 ASP A O 1
ATOM 2257 N N . ALA A 1 282 ? 28.471 -11.853 -11.008 1.00 49.47 282 ALA A N 1
ATOM 2258 C CA . ALA A 1 282 ? 29.350 -12.596 -11.917 1.00 49.47 282 ALA A CA 1
ATOM 2259 C C . ALA A 1 282 ? 30.220 -13.677 -11.228 1.00 49.47 282 ALA A C 1
ATOM 2261 O O . ALA A 1 282 ? 30.900 -14.445 -11.906 1.00 49.47 282 ALA A O 1
ATOM 2262 N N . ASN A 1 283 ? 30.202 -13.746 -9.891 1.00 46.25 283 ASN A N 1
ATOM 2263 C CA . ASN A 1 283 ? 30.954 -14.695 -9.070 1.00 46.25 283 ASN A CA 1
ATOM 2264 C C . ASN A 1 283 ? 30.175 -15.971 -8.694 1.00 46.25 283 ASN A C 1
ATOM 2266 O O . ASN A 1 283 ? 30.755 -16.863 -8.075 1.00 46.25 283 ASN A O 1
ATOM 2270 N N . ILE A 1 284 ? 28.894 -16.094 -9.058 1.00 49.38 284 ILE A N 1
ATOM 2271 C CA . ILE A 1 284 ? 28.100 -17.307 -8.813 1.00 49.38 284 ILE A CA 1
ATOM 2272 C C . ILE A 1 284 ? 28.037 -18.123 -10.112 1.00 49.38 284 ILE A C 1
ATOM 2274 O O . ILE A 1 284 ? 27.363 -17.755 -11.070 1.00 49.38 284 ILE A O 1
ATOM 2278 N N . TYR A 1 285 ? 28.758 -19.248 -10.147 1.00 43.44 285 TYR A N 1
ATOM 2279 C CA . TYR A 1 285 ? 28.750 -20.232 -11.240 1.00 43.44 285 TYR A CA 1
ATOM 2280 C C . TYR A 1 285 ? 27.443 -21.050 -11.267 1.00 43.44 285 TYR A C 1
ATOM 2282 O O . TYR A 1 285 ? 27.476 -22.276 -11.206 1.00 43.44 285 TYR A O 1
ATOM 2290 N N . ASP A 1 286 ? 26.286 -20.400 -11.372 1.00 44.66 286 ASP A N 1
ATOM 2291 C CA . ASP A 1 286 ? 25.036 -21.090 -11.700 1.00 44.66 286 ASP A CA 1
ATOM 2292 C C . ASP A 1 286 ? 24.525 -20.590 -13.056 1.00 44.66 286 ASP A C 1
ATOM 2294 O O . ASP A 1 286 ? 23.853 -19.569 -13.181 1.00 44.66 286 ASP A O 1
ATOM 2298 N N . LYS A 1 287 ? 24.937 -21.303 -14.111 1.00 42.91 287 LYS A N 1
ATOM 2299 C CA . LYS A 1 287 ? 24.583 -21.056 -15.519 1.00 42.91 287 LYS A CA 1
ATOM 2300 C C . LYS A 1 287 ? 23.195 -21.604 -15.867 1.00 42.91 287 LYS A C 1
ATOM 2302 O O . LYS A 1 287 ? 23.016 -22.236 -16.908 1.00 42.91 287 LYS A O 1
ATOM 2307 N N . SER A 1 288 ? 22.206 -21.381 -15.018 1.00 47.31 288 SER A N 1
ATOM 2308 C CA . SER A 1 288 ? 20.813 -21.573 -15.402 1.00 47.31 288 SER A CA 1
ATOM 2309 C C . SER A 1 288 ? 20.222 -20.210 -15.773 1.00 47.31 288 SER A C 1
ATOM 2311 O O . SER A 1 288 ? 19.696 -19.491 -14.935 1.00 47.31 288 SER A O 1
ATOM 2313 N N . GLU A 1 289 ? 20.306 -19.824 -17.051 1.00 47.19 289 GLU A N 1
ATOM 2314 C CA . GLU A 1 289 ? 19.714 -18.574 -17.583 1.00 47.19 289 GLU A CA 1
ATOM 2315 C C . GLU A 1 289 ? 18.191 -18.450 -17.326 1.00 47.19 289 GLU A C 1
ATOM 2317 O O . GLU A 1 289 ? 17.607 -17.376 -17.470 1.00 47.19 289 GLU A O 1
ATOM 2322 N N . GLU A 1 290 ? 17.530 -19.536 -16.917 1.00 47.56 290 GLU A N 1
ATOM 2323 C CA . GLU A 1 290 ? 16.111 -19.564 -16.558 1.00 47.56 290 GLU A CA 1
ATOM 2324 C C . GLU A 1 290 ? 15.816 -19.128 -15.114 1.00 47.56 290 GLU A C 1
ATOM 2326 O O . GLU A 1 290 ? 14.674 -18.795 -14.813 1.00 47.56 290 GLU A O 1
ATOM 2331 N N . THR A 1 291 ? 16.799 -19.065 -14.207 1.00 55.69 291 THR A N 1
ATOM 2332 C CA . THR A 1 291 ? 16.510 -18.947 -12.765 1.00 55.69 291 THR A CA 1
ATOM 2333 C C . THR A 1 291 ? 16.283 -17.529 -12.237 1.00 55.69 291 THR A C 1
ATOM 2335 O O . THR A 1 291 ? 15.893 -17.400 -11.078 1.00 55.69 291 THR A O 1
ATOM 2338 N N . ASN A 1 292 ? 16.434 -16.470 -13.035 1.00 78.44 292 ASN A N 1
ATOM 2339 C CA . ASN A 1 292 ? 16.396 -15.090 -12.521 1.00 78.44 292 ASN A CA 1
ATOM 2340 C C . ASN A 1 292 ? 15.308 -14.208 -13.123 1.00 78.44 292 ASN A C 1
ATOM 2342 O O . ASN A 1 292 ? 15.427 -12.992 -13.036 1.00 78.44 292 ASN A O 1
ATOM 2346 N N . LYS A 1 293 ? 14.265 -14.789 -13.723 1.00 85.88 293 LYS A N 1
ATOM 2347 C CA . LYS A 1 293 ? 13.155 -14.034 -14.315 1.00 85.88 293 LYS A CA 1
ATOM 2348 C C . LYS A 1 293 ? 12.058 -13.777 -13.288 1.00 85.88 293 LYS A C 1
ATOM 2350 O O . LYS A 1 293 ? 11.631 -14.677 -12.568 1.00 85.88 293 LYS A O 1
ATOM 2355 N N . TYR A 1 294 ? 11.590 -12.543 -13.271 1.00 90.75 294 TYR A N 1
ATOM 2356 C CA . TYR A 1 294 ? 10.573 -12.038 -12.368 1.00 90.75 294 TYR A CA 1
ATOM 2357 C C . TYR A 1 294 ? 9.518 -11.274 -13.146 1.00 90.75 294 TYR A C 1
ATOM 2359 O O . TYR A 1 294 ? 9.715 -10.872 -14.297 1.00 90.75 294 TYR A O 1
ATOM 2367 N N . CYS A 1 295 ? 8.386 -11.099 -12.493 1.00 91.81 295 CYS A N 1
ATOM 2368 C CA . CYS A 1 295 ? 7.236 -10.402 -13.005 1.00 91.81 295 CYS A CA 1
ATOM 2369 C C . CYS A 1 295 ? 6.686 -9.525 -11.884 1.00 91.81 295 CYS A C 1
ATOM 2371 O O . CYS A 1 295 ? 6.405 -10.033 -10.803 1.00 91.81 295 CYS A O 1
ATOM 2373 N N . LEU A 1 296 ? 6.578 -8.224 -12.131 1.00 92.81 296 LEU A N 1
ATOM 2374 C CA . LEU A 1 296 ? 5.856 -7.280 -11.285 1.00 92.81 296 LEU A CA 1
ATOM 2375 C C . LEU A 1 296 ? 4.426 -7.188 -11.813 1.00 92.81 296 LEU A C 1
ATOM 2377 O O . LEU A 1 296 ? 4.243 -6.732 -12.944 1.00 92.81 296 LEU A O 1
ATOM 2381 N N . ASP A 1 297 ? 3.442 -7.602 -11.021 1.00 92.62 297 ASP A N 1
ATOM 2382 C CA . ASP A 1 297 ? 2.043 -7.261 -11.280 1.00 92.62 297 ASP A CA 1
ATOM 2383 C C . ASP A 1 297 ? 1.854 -5.763 -11.034 1.00 92.62 297 ASP A C 1
ATOM 2385 O O . ASP A 1 297 ? 2.242 -5.248 -9.990 1.00 92.62 297 ASP A O 1
ATOM 2389 N N . LEU A 1 298 ? 1.311 -5.032 -12.003 1.00 89.38 298 LEU A N 1
ATOM 2390 C CA . LEU A 1 298 ? 1.222 -3.578 -11.898 1.00 89.38 298 LEU A CA 1
ATOM 2391 C C . LEU A 1 298 ? 0.035 -3.105 -11.050 1.00 89.38 298 LEU A C 1
ATOM 2393 O O . LEU A 1 298 ? 0.043 -1.950 -10.632 1.00 89.38 298 LEU A O 1
ATOM 2397 N N . ARG A 1 299 ? -0.968 -3.952 -10.792 1.00 86.38 299 ARG A N 1
ATOM 2398 C CA . ARG A 1 299 ? -2.137 -3.611 -9.965 1.00 86.38 299 ARG A CA 1
ATOM 2399 C C . ARG A 1 299 ? -1.866 -3.880 -8.496 1.00 86.38 299 ARG A C 1
ATOM 2401 O O . ARG A 1 299 ? -2.067 -3.003 -7.661 1.00 86.38 299 ARG A O 1
ATOM 2408 N N . SER A 1 300 ? -1.371 -5.072 -8.180 1.00 90.06 300 SER A N 1
ATOM 2409 C CA . SER A 1 300 ? -1.056 -5.434 -6.799 1.00 90.06 300 SER A CA 1
ATOM 2410 C C . SER A 1 300 ? 0.334 -5.010 -6.357 1.00 90.06 300 SER A C 1
ATOM 2412 O O . SER A 1 300 ? 0.615 -4.964 -5.161 1.00 90.06 300 SER A O 1
ATOM 2414 N N . LEU A 1 301 ? 1.195 -4.656 -7.313 1.00 92.31 301 LEU A N 1
ATOM 2415 C CA . LEU A 1 301 ? 2.595 -4.313 -7.090 1.00 92.31 301 LEU A CA 1
ATOM 2416 C C . LEU A 1 301 ? 3.404 -5.440 -6.429 1.00 92.31 301 LEU A C 1
ATOM 2418 O O . LEU A 1 301 ? 4.456 -5.194 -5.842 1.00 92.31 301 LEU A O 1
ATOM 2422 N N . ILE A 1 302 ? 2.944 -6.684 -6.565 1.00 94.44 302 ILE A N 1
ATOM 2423 C CA . ILE A 1 302 ? 3.654 -7.877 -6.106 1.00 94.44 302 ILE A CA 1
ATOM 2424 C C . ILE A 1 302 ? 4.644 -8.343 -7.167 1.00 94.44 302 ILE A C 1
ATOM 2426 O O . ILE A 1 302 ? 4.354 -8.342 -8.366 1.00 94.44 302 ILE A O 1
ATOM 2430 N N . ILE A 1 303 ? 5.818 -8.789 -6.715 1.00 93.62 303 ILE A N 1
ATOM 2431 C CA . ILE A 1 303 ? 6.830 -9.392 -7.581 1.00 93.62 303 ILE A CA 1
ATOM 2432 C C . ILE A 1 303 ? 6.848 -10.901 -7.366 1.00 93.62 303 ILE A C 1
ATOM 2434 O O . ILE A 1 303 ? 7.165 -11.384 -6.285 1.00 93.62 303 ILE A O 1
ATOM 2438 N N . TYR A 1 304 ? 6.613 -11.660 -8.431 1.00 90.69 304 TYR A N 1
ATOM 2439 C CA . TYR A 1 304 ? 6.707 -13.115 -8.420 1.00 90.69 304 TYR A CA 1
ATOM 2440 C C . TYR A 1 304 ? 7.760 -13.616 -9.403 1.00 90.69 304 TYR A C 1
ATOM 2442 O O . TYR A 1 304 ? 8.116 -12.964 -10.388 1.00 90.69 304 TYR A O 1
ATOM 2450 N N . ARG A 1 305 ? 8.294 -14.804 -9.120 1.00 87.88 305 ARG A N 1
ATOM 2451 C CA . ARG A 1 305 ? 9.223 -15.496 -10.017 1.00 87.88 305 ARG A CA 1
ATOM 2452 C C . ARG A 1 305 ? 8.449 -16.123 -11.176 1.00 87.88 305 ARG A C 1
ATOM 2454 O O . ARG A 1 305 ? 7.351 -16.638 -10.965 1.00 87.88 305 ARG A O 1
ATOM 2461 N N . LYS A 1 306 ? 9.022 -16.074 -12.377 1.00 78.75 306 LYS A N 1
ATOM 2462 C CA . LYS A 1 306 ? 8.445 -16.670 -13.588 1.00 78.75 306 LYS A CA 1
ATOM 2463 C C . LYS A 1 306 ? 9.011 -18.055 -13.880 1.00 78.75 306 LYS A C 1
ATOM 2465 O O . LYS A 1 306 ? 10.203 -18.270 -13.570 1.00 78.75 306 LYS A O 1
#

Radius of gyration: 24.58 Å; Cα contacts (8 Å, |Δi|>4): 636; chains: 1; bounding box: 76×46×90 Å

Sequence (306 aa):
MKTKIFIIIISCFCIWNLAVYANNGDISSTLYNTDIITYFDGKQIEGYSLDGRMMICLEDLKNYGYTVEYDDSIRTLFVNKDGEVADDFSPYFERGTAGGIAGYTYETDIKAYVNGVFVNTENIGGRLVAVAEELADVTETDNPNKVIGMSKYFMNYNYDDVERILNIYSTTDSFLNAEQMLNNLNNMKTPLGQEFYAALVKKVYPIYDMGYLVYVNQSSSHGYNSFLYLLKNNGEYIDLNNIFKQYNFITEWGKLNVSGEEDGLFISKDNTSVLFSKNVDANIYDKSEETNKYCLDLRSLIIYRK

pLDDT: mean 82.28, std 15.82, range [34.19, 98.25]

Organism: NCBI:txid2885356